Protein AF-A0A150T8G6-F1 (afdb_monomer)

Sequence (223 aa):
MRRTIAQLFVSAFTFAVPLLVVSSASAQPNPCGNLQAAAAGQCEIRTSGGCEGYCEPVQFTAECSGRCTGSAEASCTGSCQADCEGECNVDPGSLDCEGSCTASCKANCSANCSAHANGSGARAECESSCKASCDGECNVSCEGTPPSASCEAKCEASCEGECKVEANIDCNVDCTSELKGGCEVQCSTPDGALFCNGQYVDIAGTMEECKNWLLTQGIDVEF

Secondary structure (DSSP, 8-state):
-----------------------------BTTBT--TTT--SEEEE-TTTGGGG-SGGGTHHHHHHH--PPPPHHHHHHHHHHHHHHHHH-TTS--HHHHHHHHHHHHHHHHHHHH--SHHHHHHHHHHHHHHHHHHHHHHTTT--TTS-HHHHHHHHHHHHHHHHHHHHHHHHHHHHHHHHHHHHHTSTT-EEEETTEE---SS-HHHHHHHHHHTT--EE-

Organism: Sorangium cellulosum (NCBI:txid56)

Solvent-accessible surface area (backbone atoms only — not comparable to full-atom values): 12206 Å² total; per-residue (Å²): 132,92,85,90,82,86,81,83,80,83,78,83,78,79,78,80,75,80,81,77,77,74,78,72,82,67,80,69,90,44,34,35,36,85,69,48,73,94,66,49,54,60,27,36,37,34,41,73,92,59,31,60,80,58,49,44,67,83,17,35,48,67,52,28,58,69,70,36,75,44,62,47,46,72,68,51,31,52,53,44,31,57,54,42,44,56,52,27,74,75,45,62,88,74,64,43,35,45,62,51,16,32,53,52,31,42,52,47,28,50,56,51,24,61,77,71,36,77,55,76,65,50,24,52,51,44,30,52,54,42,45,55,44,23,58,53,38,11,47,58,42,27,61,90,62,55,90,84,51,54,58,65,61,35,27,52,25,16,24,44,14,29,25,21,43,52,41,28,49,55,42,37,55,53,40,40,54,51,50,32,54,52,38,45,54,30,19,73,37,94,80,19,31,46,25,31,68,71,25,52,51,64,58,67,52,49,74,66,54,24,51,53,52,37,46,76,74,74,30,66,74,47,115

Mean predicted aligned error: 11.36 Å

Foldseek 3Di:
DDDDDDDDDPDDDPPPDPPPPPPPPPPDQAQLGLDDLVQQAAKEFDAPDCQLVLLDLVQAVVVLVSVQQFFFDPVQLVVQLVVLLVVCVVPVLPQDLLVLLLVVLLVVQLVVLVVQPDDPVSSVVSSVVSSVQSNVLSCVLCPPVDSPHDSNSSSNSSSRSSSSSVSSSVSSSVSSVVSSVVQVVQNPDRRGFMGGPSHTGDGNHDPVSNQVVSVVSVHHYHD

Radius of gyration: 26.14 Å; Cα contacts (8 Å, |Δi|>4): 293; chains: 1; bounding box: 54×75×86 Å

Structure (mmCIF, N/CA/C/O backbone):
data_AF-A0A150T8G6-F1
#
_entry.id   AF-A0A150T8G6-F1
#
loop_
_atom_site.group_PDB
_atom_site.id
_atom_site.type_symbol
_atom_site.label_atom_id
_atom_site.label_alt_id
_atom_site.label_comp_id
_atom_site.label_asym_id
_at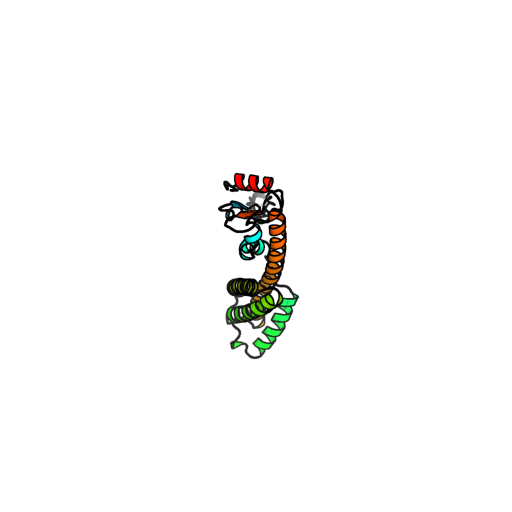om_site.label_entity_id
_atom_site.label_seq_id
_atom_site.pdbx_PDB_ins_code
_atom_site.Cartn_x
_atom_site.Cartn_y
_atom_site.Cartn_z
_atom_site.occupancy
_atom_site.B_iso_or_equiv
_atom_site.auth_seq_id
_atom_site.auth_comp_id
_atom_site.auth_asym_id
_atom_site.auth_atom_id
_atom_site.pdbx_PDB_model_num
ATOM 1 N N . MET A 1 1 ? -13.532 59.785 -60.004 1.00 38.88 1 MET A N 1
ATOM 2 C CA . MET A 1 1 ? -12.278 59.295 -59.384 1.00 38.88 1 MET A CA 1
ATOM 3 C C . MET A 1 1 ? -12.514 59.224 -57.880 1.00 38.88 1 MET A C 1
ATOM 5 O O . MET A 1 1 ? -12.725 60.255 -57.271 1.00 38.88 1 MET A O 1
ATOM 9 N N . ARG A 1 2 ? -12.875 58.044 -57.358 1.00 45.81 2 ARG A N 1
ATOM 10 C CA . ARG A 1 2 ? -12.050 57.240 -56.430 1.00 45.81 2 ARG A CA 1
ATOM 11 C C . ARG A 1 2 ? -11.417 58.054 -55.291 1.00 45.81 2 ARG A C 1
ATOM 13 O O . ARG A 1 2 ? -10.413 58.707 -55.552 1.00 45.81 2 ARG A O 1
ATOM 20 N N . ARG A 1 3 ? -11.934 57.881 -54.061 1.00 40.53 3 ARG A N 1
ATOM 21 C CA . ARG A 1 3 ? -11.191 57.522 -52.822 1.00 40.53 3 ARG A CA 1
ATOM 22 C C . ARG A 1 3 ? -12.085 57.695 -51.576 1.00 40.53 3 ARG A C 1
ATOM 24 O O . ARG A 1 3 ? -12.549 58.788 -51.305 1.00 40.53 3 ARG A O 1
ATOM 31 N N . THR A 1 4 ? -12.587 56.585 -51.023 1.00 52.75 4 THR A N 1
ATOM 32 C CA . THR A 1 4 ? -12.106 55.863 -49.813 1.00 52.75 4 THR A CA 1
ATOM 33 C C . THR A 1 4 ? -12.721 56.380 -48.513 1.00 52.75 4 THR A C 1
ATOM 35 O O . THR A 1 4 ? -12.251 57.372 -47.969 1.00 52.75 4 THR A O 1
ATOM 38 N N . ILE A 1 5 ? -13.698 55.642 -47.975 1.00 56.84 5 ILE A N 1
ATOM 39 C CA . ILE A 1 5 ? -14.004 55.626 -46.539 1.00 56.84 5 ILE A CA 1
ATOM 40 C C . ILE A 1 5 ? -14.075 54.155 -46.130 1.00 56.84 5 ILE A C 1
ATOM 42 O O . ILE A 1 5 ? -14.909 53.395 -46.619 1.00 56.84 5 ILE A O 1
ATOM 46 N N . ALA A 1 6 ? -13.106 53.759 -45.311 1.00 47.06 6 ALA A N 1
ATOM 47 C CA . ALA A 1 6 ? -12.949 52.428 -44.759 1.00 47.06 6 ALA A CA 1
ATOM 48 C C . ALA A 1 6 ? -14.056 52.161 -43.730 1.00 47.06 6 ALA A C 1
ATOM 50 O O . ALA A 1 6 ? -14.175 52.886 -42.744 1.00 47.06 6 ALA A O 1
ATOM 51 N N . GLN A 1 7 ? -14.857 51.123 -43.958 1.00 46.81 7 GLN A N 1
ATOM 52 C CA . GLN A 1 7 ? -15.780 50.597 -42.959 1.00 46.81 7 GLN A CA 1
ATOM 53 C C . GLN A 1 7 ? -15.032 49.553 -42.127 1.00 46.81 7 GLN A C 1
ATOM 55 O O . GLN A 1 7 ? -14.757 48.448 -42.589 1.00 46.81 7 GLN A O 1
ATOM 60 N N . LEU A 1 8 ? -14.659 49.943 -40.909 1.00 43.34 8 LEU A N 1
ATOM 61 C CA . LEU A 1 8 ? -14.185 49.043 -39.863 1.00 43.34 8 LEU A CA 1
ATOM 62 C C . LEU A 1 8 ? -15.375 48.213 -39.366 1.00 43.34 8 LEU A C 1
ATOM 64 O O . LEU A 1 8 ? -16.216 48.709 -38.620 1.00 43.34 8 LEU A O 1
ATOM 68 N N . PHE A 1 9 ? -15.452 46.952 -39.787 1.00 45.88 9 PHE A N 1
ATOM 69 C CA . PHE A 1 9 ? -16.329 45.964 -39.166 1.00 45.88 9 PHE A CA 1
ATOM 70 C C . PHE A 1 9 ? -15.660 45.462 -37.883 1.00 45.88 9 PHE A C 1
ATOM 72 O O . PHE A 1 9 ? -14.740 44.649 -37.926 1.00 45.88 9 PHE A O 1
ATOM 79 N N . VAL A 1 10 ? -16.109 45.969 -36.735 1.00 46.09 10 VAL A N 1
ATOM 80 C CA . VAL A 1 10 ? -15.781 45.409 -35.419 1.00 46.09 10 VAL A CA 1
ATOM 81 C C . VAL A 1 10 ? -16.674 44.186 -35.212 1.00 46.09 10 VAL A C 1
ATOM 83 O O . VAL A 1 10 ? -17.813 44.294 -34.765 1.00 46.09 10 VAL A O 1
ATOM 86 N N . SER A 1 11 ? -16.181 43.014 -35.600 1.00 47.47 11 SER A N 1
ATOM 87 C CA . SER A 1 11 ? -16.798 41.728 -35.280 1.00 47.47 11 SER A CA 1
ATOM 88 C C . SER A 1 11 ? -16.434 41.338 -33.846 1.00 47.47 11 SER A C 1
ATOM 90 O O . SER A 1 11 ? -15.328 40.863 -33.586 1.00 47.47 11 SER A O 1
ATOM 92 N N . ALA A 1 12 ? -17.358 41.556 -32.911 1.00 48.81 12 ALA A N 1
ATOM 93 C CA . ALA A 1 12 ? -17.265 41.052 -31.547 1.00 48.81 12 ALA A CA 1
ATOM 94 C C . ALA A 1 12 ? -17.506 39.531 -31.541 1.00 48.81 12 ALA A C 1
ATOM 96 O O . ALA A 1 12 ? -18.645 39.074 -31.529 1.00 48.81 12 ALA A O 1
ATOM 97 N N . PHE A 1 13 ? -16.431 38.741 -31.577 1.00 49.88 13 PHE A N 1
ATOM 98 C CA . PHE A 1 13 ? -16.483 37.315 -31.252 1.00 49.88 13 PHE A CA 1
ATOM 99 C C . PHE A 1 13 ? -16.444 37.167 -29.727 1.00 49.88 13 PHE A C 1
ATOM 101 O O . PHE A 1 13 ? -15.381 37.203 -29.111 1.00 49.88 13 PHE A O 1
ATOM 108 N N . THR A 1 14 ? -17.611 37.024 -29.102 1.00 50.91 14 THR A N 1
ATOM 109 C CA . THR A 1 14 ? -17.716 36.562 -27.715 1.00 50.91 14 THR A CA 1
ATOM 110 C C . THR A 1 14 ? -17.370 35.076 -27.675 1.00 50.91 14 THR A C 1
ATOM 112 O O . THR A 1 14 ? -18.222 34.226 -27.924 1.00 50.91 14 THR A O 1
ATOM 115 N N . PHE A 1 15 ? -16.105 34.761 -27.394 1.00 50.59 15 PHE A N 1
ATOM 116 C CA . PHE A 1 15 ? -15.692 33.414 -27.009 1.00 50.59 15 PHE A CA 1
ATOM 117 C C . PHE A 1 15 ? -16.326 33.086 -25.653 1.00 50.59 15 PHE A C 1
ATOM 119 O O . PHE A 1 15 ? -15.865 33.539 -24.607 1.00 50.59 15 PHE A O 1
ATOM 126 N N . ALA A 1 16 ? -17.412 32.316 -25.675 1.00 54.94 16 ALA A N 1
ATOM 127 C CA . ALA A 1 16 ? -17.893 31.610 -24.501 1.00 54.94 16 ALA A CA 1
ATOM 128 C C . ALA A 1 16 ? -16.861 30.522 -24.177 1.00 54.94 16 ALA A C 1
ATOM 130 O O . ALA A 1 16 ? -16.806 29.496 -24.850 1.00 54.94 16 ALA A O 1
ATOM 131 N N . VAL A 1 17 ? -15.994 30.786 -23.200 1.00 52.62 17 VAL A N 1
ATOM 132 C CA . VAL A 1 17 ? -15.097 29.779 -22.629 1.00 52.62 17 VAL A CA 1
ATOM 133 C C . VAL A 1 17 ? -15.965 28.858 -21.768 1.00 52.62 17 VAL A C 1
ATOM 135 O O . VAL A 1 17 ? -16.511 29.332 -20.768 1.00 52.62 17 VAL A O 1
ATOM 138 N N . PRO A 1 18 ? -16.150 27.574 -22.124 1.00 48.34 18 PRO A N 1
ATOM 139 C CA . PRO A 1 18 ? -16.764 26.633 -21.207 1.00 48.34 18 PRO A CA 1
ATOM 140 C C . PRO A 1 18 ? -15.797 26.455 -20.036 1.00 48.34 18 PRO A C 1
ATOM 142 O O . PRO A 1 18 ? -14.703 25.914 -20.191 1.00 48.34 18 PRO A O 1
ATOM 145 N N . LEU A 1 19 ? -16.188 26.961 -18.867 1.00 44.47 19 LEU A N 1
ATOM 146 C CA . LEU A 1 19 ? -15.577 26.605 -17.594 1.00 44.47 19 LEU A CA 1
ATOM 147 C C . LEU A 1 19 ? -15.810 25.104 -17.394 1.00 44.47 19 LEU A C 1
ATOM 149 O O . LEU A 1 19 ? -16.852 24.687 -16.893 1.00 44.47 19 LEU A O 1
ATOM 153 N N . LEU A 1 20 ? -14.856 24.291 -17.846 1.00 45.16 20 LEU A N 1
ATOM 154 C CA . LEU A 1 20 ? -14.729 22.913 -17.406 1.00 45.16 20 LEU A CA 1
ATOM 155 C C . LEU A 1 20 ? -14.405 22.981 -15.917 1.00 45.16 20 LEU A C 1
ATOM 157 O O . LEU A 1 20 ? -13.277 23.274 -15.524 1.00 45.16 20 LEU A O 1
ATOM 161 N N . VAL A 1 21 ? -15.430 22.782 -15.092 1.00 48.72 21 VAL A N 1
ATOM 162 C CA . VAL A 1 21 ? -15.261 22.511 -13.671 1.00 48.72 21 VAL A CA 1
ATOM 163 C C . VAL A 1 21 ? -14.518 21.183 -13.611 1.00 48.72 21 VAL A C 1
ATOM 165 O O . VAL A 1 21 ? -15.116 20.120 -13.749 1.00 48.72 21 VAL A O 1
ATOM 168 N N . VAL A 1 22 ? -13.192 21.244 -13.500 1.00 44.94 22 VAL A N 1
ATOM 169 C CA . VAL A 1 22 ? -12.405 20.106 -13.042 1.00 44.94 22 VAL A CA 1
ATOM 170 C C . VAL A 1 22 ? -12.937 19.829 -11.646 1.00 44.94 22 VAL A C 1
ATOM 172 O O . VAL A 1 22 ? -12.682 20.592 -10.717 1.00 44.94 22 VAL A O 1
ATOM 175 N N . SER A 1 23 ? -13.757 18.787 -11.519 1.00 43.03 23 SER A N 1
ATOM 176 C CA . SER A 1 23 ? -14.043 18.168 -10.236 1.00 43.03 23 SER A CA 1
ATOM 177 C C . SER A 1 23 ? -12.717 17.622 -9.729 1.00 43.03 23 SER A C 1
ATOM 179 O O . SER A 1 23 ? -12.385 16.461 -9.937 1.00 43.03 23 SER A O 1
ATOM 181 N N . SER A 1 24 ? -11.913 18.481 -9.108 1.00 44.94 24 SER A N 1
ATOM 182 C CA . SER A 1 24 ? -10.909 18.023 -8.172 1.00 44.94 24 SER A CA 1
ATOM 183 C C . SER A 1 24 ? -11.696 17.264 -7.116 1.00 44.94 24 SER A C 1
ATOM 185 O O . SER A 1 24 ? -12.424 17.873 -6.330 1.00 44.94 24 SER A O 1
ATOM 187 N N . ALA A 1 25 ? -11.617 15.937 -7.153 1.00 40.78 25 ALA A N 1
ATOM 188 C CA . ALA A 1 25 ? -12.025 15.074 -6.062 1.00 40.78 25 ALA A CA 1
ATOM 189 C C . ALA A 1 25 ? -11.072 15.341 -4.887 1.00 40.78 25 ALA A C 1
ATOM 191 O O . ALA A 1 25 ? -10.221 14.531 -4.549 1.00 40.78 25 ALA A O 1
ATOM 192 N N . SER A 1 26 ? -11.149 16.538 -4.307 1.00 43.56 26 SER A N 1
ATOM 193 C CA . SER A 1 26 ? -10.598 16.792 -2.993 1.00 43.56 26 SER A CA 1
ATOM 194 C C . SER A 1 26 ? -11.492 16.020 -2.039 1.00 43.56 26 SER A C 1
ATOM 196 O O . SER A 1 26 ? -12.666 16.370 -1.890 1.00 43.56 26 SER A O 1
ATOM 198 N N . ALA A 1 27 ? -10.959 14.946 -1.458 1.00 49.62 27 ALA A N 1
ATOM 199 C CA . ALA A 1 27 ? -11.584 14.256 -0.346 1.00 49.62 27 ALA A CA 1
ATOM 200 C C . ALA A 1 27 ? -11.909 15.307 0.721 1.00 49.62 27 ALA A C 1
ATOM 202 O O . ALA A 1 27 ? -11.023 15.871 1.362 1.00 49.62 27 ALA A O 1
ATOM 203 N N . GLN A 1 28 ? -13.186 15.663 0.830 1.00 54.78 28 GLN A N 1
ATOM 204 C CA . GLN A 1 28 ? -13.650 16.526 1.898 1.00 54.78 28 GLN A CA 1
ATOM 205 C C . GLN A 1 28 ? -13.386 15.748 3.192 1.00 54.78 28 GLN A C 1
ATOM 207 O O . GLN A 1 28 ? -13.801 14.586 3.251 1.00 54.78 28 GLN A O 1
ATOM 212 N N . PRO A 1 29 ? -12.664 16.314 4.177 1.00 69.19 29 PRO A N 1
ATOM 213 C CA . PRO A 1 29 ? -12.316 15.581 5.386 1.00 69.19 29 PRO A CA 1
ATOM 214 C C . PRO A 1 29 ? -13.608 15.081 6.027 1.00 69.19 29 PRO A C 1
ATOM 216 O O . PRO A 1 29 ? -14.482 15.877 6.379 1.00 69.19 29 PRO A O 1
ATOM 219 N N . ASN A 1 30 ? -13.763 13.760 6.081 1.00 85.12 30 ASN A N 1
ATOM 220 C CA . ASN A 1 30 ? -14.912 13.123 6.696 1.00 85.12 30 ASN A CA 1
ATOM 221 C C . ASN A 1 30 ? -14.512 12.652 8.105 1.00 85.12 30 ASN A C 1
ATOM 223 O O . ASN A 1 30 ? -13.341 12.350 8.350 1.00 85.12 30 ASN A O 1
ATOM 227 N N . PRO A 1 31 ? -15.456 12.614 9.056 1.00 89.12 31 PRO A N 1
ATOM 228 C CA . PRO A 1 31 ? -15.149 12.263 10.441 1.00 89.12 31 PRO A CA 1
ATOM 229 C C . PRO A 1 31 ? -14.697 10.804 10.625 1.00 89.12 31 PRO A C 1
ATOM 231 O O . PRO A 1 31 ? -14.152 10.481 11.675 1.00 89.12 31 PRO A O 1
ATOM 234 N N . CYS A 1 32 ? -14.869 9.943 9.618 1.00 89.50 32 CYS A N 1
ATOM 235 C CA . CYS A 1 32 ? -14.407 8.554 9.587 1.00 89.50 32 CYS A CA 1
ATOM 236 C C . CYS A 1 32 ? -13.029 8.384 8.909 1.00 89.50 32 CYS A C 1
ATOM 238 O O . CYS A 1 32 ? -12.709 7.295 8.435 1.00 89.50 32 CYS A O 1
ATOM 240 N N . GLY A 1 33 ? -12.228 9.451 8.808 1.00 86.12 33 GLY A N 1
ATOM 241 C CA . GLY A 1 33 ? -10.868 9.374 8.271 1.00 86.12 33 GLY A CA 1
ATOM 242 C C . GLY A 1 33 ? -10.838 9.101 6.769 1.00 86.12 33 GLY A C 1
ATOM 243 O O . GLY A 1 33 ? -11.416 9.862 5.990 1.00 86.12 33 GLY A O 1
ATOM 244 N N . ASN A 1 34 ? -10.150 8.036 6.345 1.00 83.19 34 ASN A N 1
ATOM 245 C CA . ASN A 1 34 ? -10.014 7.690 4.923 1.00 83.19 34 ASN A CA 1
ATOM 246 C C . ASN A 1 34 ? -11.156 6.811 4.393 1.00 83.19 34 ASN A C 1
ATOM 248 O O . ASN A 1 34 ? -11.161 6.451 3.212 1.00 83.19 34 ASN A O 1
ATOM 252 N N . LEU A 1 35 ? -12.153 6.498 5.226 1.00 85.50 35 LEU A N 1
ATOM 253 C CA . LEU A 1 35 ? -13.299 5.701 4.814 1.00 85.50 35 LEU A CA 1
ATOM 254 C C . LEU A 1 35 ? -14.069 6.386 3.679 1.00 85.50 35 LEU A C 1
ATOM 256 O O . LEU A 1 35 ? -14.643 7.466 3.828 1.00 85.50 35 LEU A O 1
ATOM 260 N N . GLN A 1 36 ? -14.139 5.715 2.534 1.00 81.44 36 GLN A N 1
ATOM 261 C CA . GLN A 1 36 ? -14.993 6.141 1.433 1.00 81.44 36 GLN A CA 1
ATOM 262 C C . GLN A 1 36 ? -16.405 5.599 1.653 1.00 81.44 36 GLN A C 1
ATOM 264 O O . GLN A 1 36 ? -16.582 4.401 1.855 1.00 81.44 36 GLN A O 1
ATOM 269 N N . ALA A 1 37 ? -17.426 6.453 1.543 1.00 77.06 37 ALA A N 1
ATOM 270 C CA . ALA A 1 37 ? -18.823 6.051 1.745 1.00 77.06 37 ALA A CA 1
ATOM 271 C C . ALA A 1 37 ? -19.239 4.875 0.841 1.00 77.06 37 ALA A C 1
ATOM 273 O O . ALA A 1 37 ? -19.954 3.983 1.273 1.00 77.06 37 ALA A O 1
ATOM 274 N N . ALA A 1 38 ? -18.736 4.830 -0.397 1.00 74.38 38 ALA A N 1
ATOM 275 C CA . ALA A 1 38 ? -18.994 3.726 -1.324 1.00 74.38 38 ALA A CA 1
ATOM 276 C C . ALA A 1 38 ? -18.363 2.387 -0.888 1.00 74.38 38 ALA A C 1
ATOM 278 O O . ALA A 1 38 ? -18.797 1.332 -1.344 1.00 74.38 38 ALA A O 1
ATOM 279 N N . ALA A 1 39 ? -17.344 2.427 -0.027 1.00 74.75 39 ALA A N 1
ATOM 280 C CA . ALA A 1 39 ? -16.677 1.257 0.540 1.00 74.75 39 ALA A CA 1
ATOM 281 C C . ALA A 1 39 ? -17.241 0.865 1.918 1.00 74.75 39 ALA A C 1
ATOM 283 O O . ALA A 1 39 ? -17.040 -0.264 2.370 1.00 74.75 39 ALA A O 1
ATOM 284 N N . ALA A 1 40 ? -17.966 1.776 2.570 1.00 75.25 40 ALA A N 1
ATOM 285 C CA . ALA A 1 40 ? -18.634 1.553 3.839 1.00 75.25 40 ALA A CA 1
ATOM 286 C C . ALA A 1 40 ? -19.927 0.750 3.597 1.00 75.25 40 ALA A C 1
ATOM 288 O O . ALA A 1 40 ? -20.981 1.291 3.287 1.00 75.25 40 ALA A O 1
ATOM 289 N N . GLY A 1 41 ? -19.811 -0.578 3.625 1.00 83.50 41 GLY A N 1
ATOM 290 C CA . GLY A 1 41 ? -20.952 -1.489 3.537 1.00 83.50 41 GLY A CA 1
ATOM 291 C C . GLY A 1 41 ? -21.592 -1.695 4.906 1.00 83.50 41 GLY A C 1
ATOM 292 O O . GLY A 1 41 ? -22.259 -0.809 5.421 1.00 83.50 41 GLY A O 1
ATOM 293 N N . GLN A 1 42 ? -21.410 -2.876 5.492 1.00 91.12 42 GLN A N 1
ATOM 294 C CA . GLN A 1 42 ? -21.945 -3.198 6.820 1.00 91.12 42 GLN A CA 1
ATOM 295 C C . GLN A 1 42 ? -21.003 -2.668 7.897 1.00 91.12 42 GLN A C 1
ATOM 297 O O . GLN A 1 42 ? -19.859 -3.114 7.944 1.00 91.12 42 GLN A O 1
ATOM 302 N N . CYS A 1 43 ? -21.460 -1.734 8.730 1.00 94.19 43 CYS A N 1
ATOM 303 C CA . CYS A 1 43 ? -20.652 -1.149 9.794 1.00 94.19 43 CYS A CA 1
ATOM 304 C C . CYS A 1 43 ? -21.122 -1.620 11.173 1.00 94.19 43 CYS A C 1
ATOM 306 O O . CYS A 1 43 ? -22.315 -1.626 11.459 1.00 94.19 43 CYS A O 1
ATOM 308 N N . GLU A 1 44 ? -20.181 -1.974 12.039 1.00 93.31 44 GLU A N 1
ATOM 309 C CA . GLU A 1 44 ? -20.435 -2.459 13.391 1.00 93.31 44 GLU A CA 1
ATOM 310 C C . GLU A 1 44 ? -19.411 -1.901 14.380 1.00 93.31 44 GLU A C 1
ATOM 312 O O . GLU A 1 44 ? -18.223 -1.769 14.078 1.00 93.31 44 GLU A O 1
ATOM 317 N N . ILE A 1 45 ? -19.873 -1.585 15.585 1.00 93.25 45 ILE A N 1
ATOM 318 C CA . ILE A 1 45 ? -19.022 -1.206 16.706 1.00 93.25 45 ILE A CA 1
ATOM 319 C C . ILE A 1 45 ? -18.757 -2.454 17.530 1.00 93.25 45 ILE A C 1
ATOM 321 O O . ILE A 1 45 ? -19.671 -3.067 18.070 1.00 93.25 45 ILE A O 1
ATOM 325 N N . ARG A 1 46 ? -17.489 -2.822 17.673 1.00 92.75 46 ARG A N 1
ATOM 326 C CA . ARG A 1 46 ? -17.079 -3.915 18.550 1.00 92.75 46 ARG A CA 1
ATOM 327 C C . ARG A 1 46 ? -16.611 -3.334 19.873 1.00 92.75 46 ARG A C 1
ATOM 329 O O . ARG A 1 46 ? -15.692 -2.525 19.915 1.00 92.75 46 ARG A O 1
ATOM 336 N N . THR A 1 47 ? -17.226 -3.777 20.963 1.00 87.31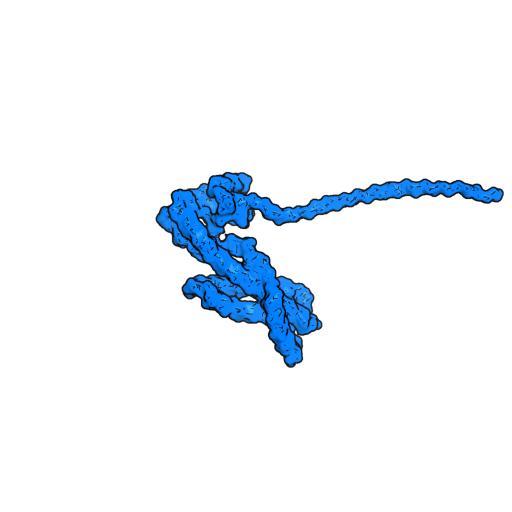 47 THR A N 1
ATOM 337 C CA . THR A 1 47 ? -16.817 -3.418 22.327 1.00 87.31 47 THR A CA 1
ATOM 338 C C . THR A 1 47 ? -16.142 -4.606 23.021 1.00 87.31 47 THR A C 1
ATOM 340 O O . THR A 1 47 ? -16.051 -5.707 22.473 1.00 87.31 47 THR A O 1
ATOM 343 N N . SER A 1 48 ? -15.596 -4.365 24.214 1.00 70.88 48 SER A N 1
ATOM 344 C CA . SER A 1 48 ? -14.864 -5.317 25.064 1.00 70.88 48 SER A CA 1
ATOM 345 C C . SER A 1 48 ? -15.382 -6.771 25.038 1.00 70.88 48 SER A C 1
ATOM 347 O O . SER A 1 48 ? -16.586 -7.009 25.039 1.00 70.88 48 SER A O 1
ATOM 349 N N . GLY A 1 49 ? -14.466 -7.749 25.105 1.00 66.00 49 GLY A N 1
ATOM 350 C CA . GLY A 1 49 ? -14.795 -9.187 25.085 1.0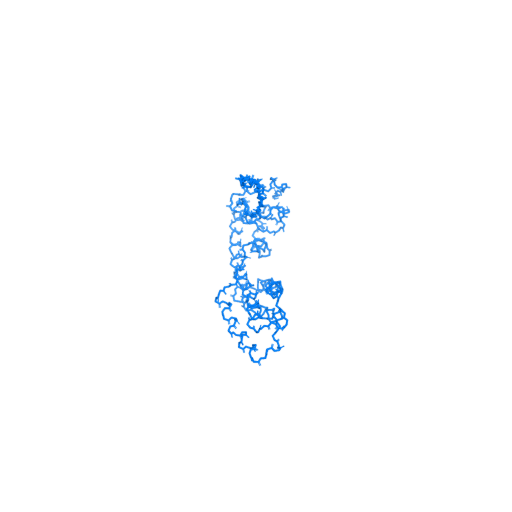0 66.00 49 GLY A CA 1
ATOM 351 C C . GLY A 1 49 ? -14.657 -9.859 23.713 1.00 66.00 49 GLY A C 1
ATOM 352 O O . GLY A 1 49 ? -15.366 -10.818 23.424 1.00 66.00 49 GLY A O 1
ATOM 353 N N . GLY A 1 50 ? -13.755 -9.356 22.866 1.00 78.12 50 GLY A N 1
ATOM 354 C CA . GLY A 1 50 ? -13.485 -9.903 21.533 1.00 78.12 50 GLY A CA 1
ATOM 355 C C . GLY A 1 50 ? -12.964 -8.870 20.533 1.00 78.12 50 GLY A C 1
ATOM 356 O O . GLY A 1 50 ? -12.343 -9.269 19.559 1.00 78.12 50 GLY A O 1
ATOM 357 N N . CYS A 1 51 ? -13.159 -7.571 20.803 1.00 91.12 51 CYS A N 1
ATOM 358 C CA . CYS A 1 51 ? -12.724 -6.458 19.946 1.00 91.12 51 CYS A CA 1
ATOM 359 C C . CYS A 1 51 ? -11.238 -6.524 19.556 1.00 91.12 51 CYS A C 1
ATOM 361 O O . CYS A 1 51 ? -10.925 -6.478 18.374 1.00 91.12 51 CYS A O 1
ATOM 363 N N . GLU A 1 52 ? -10.332 -6.737 20.519 1.00 90.88 52 GLU A N 1
ATOM 364 C CA . GLU A 1 52 ? -8.887 -6.848 20.243 1.00 90.88 52 GLU A CA 1
ATOM 365 C C . GLU A 1 52 ? -8.551 -7.997 19.279 1.00 90.88 52 GLU A C 1
ATOM 367 O O . GLU A 1 52 ? -7.598 -7.902 18.515 1.00 90.88 52 GLU A O 1
ATOM 372 N N . GLY A 1 53 ? -9.366 -9.059 19.246 1.00 89.12 53 GLY A N 1
ATOM 373 C CA . GLY A 1 53 ? -9.204 -10.163 18.295 1.00 89.12 53 GLY A CA 1
ATOM 374 C C . GLY A 1 53 ? -9.520 -9.791 16.841 1.00 89.12 53 GLY A C 1
ATOM 375 O O . GLY A 1 53 ? -9.269 -10.594 15.947 1.00 89.12 53 GLY A O 1
ATOM 376 N N . TYR A 1 54 ? -10.075 -8.600 16.605 1.00 90.31 54 TYR A N 1
ATOM 377 C CA . TYR A 1 54 ? -10.286 -8.021 15.277 1.00 90.31 54 TYR A CA 1
ATOM 378 C C . TYR A 1 54 ? -9.217 -6.985 14.910 1.00 90.31 54 TYR A C 1
ATOM 380 O O . TYR A 1 54 ? -9.204 -6.526 13.771 1.00 90.31 54 TYR A O 1
ATOM 388 N N . CYS A 1 55 ? -8.298 -6.646 15.822 1.00 91.88 55 CYS A N 1
ATOM 389 C CA . CYS A 1 55 ? -7.158 -5.770 15.546 1.00 91.88 55 CYS A CA 1
ATOM 390 C C . CYS A 1 55 ? -6.013 -6.540 14.859 1.00 91.88 55 CYS A C 1
ATOM 392 O O . CYS A 1 55 ? -4.855 -6.509 15.289 1.00 91.88 55 CYS A O 1
ATOM 394 N N . GLU A 1 56 ? -6.355 -7.273 13.801 1.00 88.56 56 GLU A N 1
ATOM 395 C CA . GLU A 1 56 ? -5.424 -8.066 13.006 1.00 88.56 56 GLU A CA 1
ATOM 396 C C . GLU A 1 56 ? -5.077 -7.334 11.688 1.00 88.56 56 GLU A C 1
ATOM 398 O O . GLU A 1 56 ? -5.833 -6.475 11.223 1.00 88.56 56 GLU A O 1
ATOM 403 N N . PRO A 1 57 ? -3.918 -7.626 11.067 1.00 83.12 57 PRO A N 1
ATOM 404 C CA . PRO A 1 57 ? -3.458 -6.902 9.877 1.00 83.12 57 PRO A CA 1
ATOM 405 C C . PRO A 1 57 ? -4.452 -6.896 8.706 1.00 83.12 57 PRO A C 1
ATOM 407 O O . PRO A 1 57 ? -4.581 -5.899 7.991 1.00 83.12 57 PRO A O 1
ATOM 410 N N . VAL A 1 58 ? -5.207 -7.983 8.525 1.00 84.62 58 VAL A N 1
ATOM 411 C CA . VAL A 1 58 ? -6.181 -8.107 7.430 1.00 84.62 58 VAL A CA 1
ATOM 412 C C . VAL A 1 58 ? -7.343 -7.110 7.545 1.00 84.62 58 VAL A C 1
ATOM 414 O O . VAL A 1 58 ? -7.950 -6.756 6.536 1.00 84.62 58 VAL A O 1
ATOM 417 N N . GLN A 1 59 ? -7.635 -6.598 8.741 1.00 90.62 59 GLN A N 1
ATOM 418 C CA . GLN A 1 59 ? -8.666 -5.589 8.988 1.00 90.62 59 GLN A CA 1
ATOM 419 C C . GLN A 1 59 ? -8.161 -4.167 8.713 1.00 90.62 59 GLN A C 1
ATOM 421 O O . GLN A 1 59 ? -8.967 -3.248 8.627 1.00 90.62 59 GLN A O 1
ATOM 426 N N . PHE A 1 60 ? -6.855 -3.967 8.539 1.00 89.56 60 PHE A N 1
ATOM 427 C CA . PHE A 1 60 ? -6.251 -2.656 8.270 1.00 89.56 60 PHE A CA 1
ATOM 428 C C . PHE A 1 60 ? -5.966 -2.418 6.784 1.00 89.56 60 PHE A C 1
ATOM 430 O O . PHE A 1 60 ? -5.616 -1.308 6.388 1.00 89.56 60 PHE A O 1
ATOM 437 N N . THR A 1 61 ? -6.137 -3.446 5.948 1.00 83.94 61 THR A N 1
ATOM 438 C CA . THR A 1 61 ? -5.712 -3.438 4.542 1.00 83.94 61 THR A CA 1
ATOM 439 C C . THR A 1 61 ? -6.342 -2.296 3.747 1.00 83.94 61 THR A C 1
ATOM 441 O O . THR A 1 61 ? -5.638 -1.619 3.000 1.00 83.94 61 THR A O 1
ATOM 444 N N . ALA A 1 62 ? -7.645 -2.047 3.901 1.00 83.00 62 ALA A N 1
ATOM 445 C CA . ALA A 1 62 ? -8.328 -0.983 3.165 1.00 83.00 62 ALA A CA 1
ATOM 446 C C . ALA A 1 62 ? -7.843 0.416 3.573 1.00 83.00 62 ALA A C 1
ATOM 448 O O . ALA A 1 62 ? -7.600 1.261 2.711 1.00 83.00 62 ALA A O 1
ATOM 449 N N . GLU A 1 63 ? -7.663 0.642 4.873 1.00 86.00 63 GLU A N 1
ATOM 450 C CA . GLU A 1 63 ? -7.198 1.920 5.411 1.00 86.00 63 GLU A CA 1
ATOM 451 C C . GLU A 1 63 ? -5.749 2.190 4.976 1.00 86.00 63 GLU A C 1
ATOM 453 O O . GLU A 1 63 ? -5.448 3.264 4.452 1.00 86.00 63 GLU A O 1
ATOM 458 N N . CYS A 1 64 ? -4.866 1.192 5.082 1.00 85.75 64 CYS A N 1
ATOM 459 C CA . CYS A 1 64 ? -3.478 1.334 4.652 1.00 85.75 64 CYS A CA 1
ATOM 460 C C . CYS A 1 64 ? -3.325 1.460 3.139 1.00 85.75 64 CYS A C 1
ATOM 462 O O . CYS A 1 64 ? -2.534 2.281 2.692 1.00 85.75 64 CYS A O 1
ATOM 464 N N . SER A 1 65 ? -4.134 0.760 2.340 1.00 81.44 65 SER A N 1
ATOM 465 C CA . SER A 1 65 ? -4.142 0.952 0.881 1.00 81.44 65 SER A CA 1
ATOM 466 C C . SER A 1 65 ? -4.577 2.368 0.485 1.00 81.44 65 SER A C 1
ATOM 468 O O . SER A 1 65 ? -4.143 2.884 -0.539 1.00 81.44 65 SER A O 1
ATOM 470 N N . GLY A 1 66 ? -5.437 3.011 1.283 1.00 78.06 66 GLY A N 1
ATOM 471 C CA . GLY A 1 66 ? -5.838 4.402 1.065 1.00 78.06 66 GLY A CA 1
ATOM 472 C C . GLY A 1 66 ? -4.769 5.421 1.473 1.00 78.06 66 GLY A C 1
ATOM 473 O O . GLY A 1 66 ? -4.627 6.453 0.820 1.00 78.06 66 GLY A O 1
ATOM 474 N N . ARG A 1 67 ? -4.012 5.139 2.541 1.00 83.12 67 ARG A N 1
ATOM 475 C CA . ARG A 1 67 ? -2.938 6.014 3.053 1.00 83.12 67 ARG A CA 1
ATOM 476 C C . ARG A 1 67 ? -1.659 5.906 2.237 1.00 83.12 67 ARG A C 1
ATOM 478 O O . ARG A 1 67 ? -0.991 6.908 1.983 1.00 83.12 67 ARG A O 1
ATOM 485 N N . CYS A 1 68 ? -1.327 4.690 1.833 1.00 83.56 68 CYS A N 1
ATOM 486 C CA . CYS A 1 68 ? -0.117 4.375 1.107 1.00 83.56 68 CYS A CA 1
ATOM 487 C C . CYS A 1 68 ? -0.369 4.561 -0.383 1.00 83.56 68 CYS A C 1
ATOM 489 O O . CYS A 1 68 ? -0.815 3.667 -1.093 1.00 83.56 68 CYS A O 1
ATOM 491 N N . THR A 1 69 ? -0.109 5.785 -0.835 1.00 74.44 69 THR A N 1
ATOM 492 C CA . THR A 1 69 ? -0.007 6.149 -2.252 1.00 74.44 69 THR A CA 1
ATOM 493 C C . THR A 1 69 ? 1.424 6.589 -2.534 1.00 74.44 69 THR A C 1
ATOM 495 O O . THR A 1 69 ? 1.684 7.682 -3.033 1.00 74.44 69 THR A O 1
ATOM 498 N N . GLY A 1 70 ? 2.369 5.745 -2.111 1.00 69.00 70 GLY A N 1
ATOM 499 C CA . GLY A 1 70 ? 3.796 5.998 -2.220 1.00 69.00 70 GLY A CA 1
ATOM 500 C C . GLY A 1 70 ? 4.192 6.275 -3.664 1.00 69.00 70 GLY A C 1
ATOM 501 O O . GLY A 1 70 ? 3.693 5.636 -4.593 1.00 69.00 70 GLY A O 1
ATOM 502 N N . SER A 1 71 ? 5.090 7.238 -3.829 1.00 74.94 71 SER A N 1
ATOM 503 C CA . SER A 1 71 ? 5.820 7.467 -5.071 1.00 74.94 71 SER A CA 1
ATOM 504 C C . SER A 1 71 ? 7.200 6.844 -4.934 1.00 74.94 71 SER A C 1
ATOM 506 O O . SER A 1 71 ? 7.751 6.808 -3.834 1.00 74.94 71 SER A O 1
ATOM 508 N N . ALA A 1 72 ? 7.773 6.398 -6.047 1.00 80.12 72 ALA A N 1
ATOM 509 C CA . ALA A 1 72 ? 9.136 5.895 -6.063 1.00 80.12 72 ALA A CA 1
ATOM 510 C C . ALA A 1 72 ? 10.122 6.956 -5.535 1.00 80.12 72 ALA A C 1
ATOM 512 O O . ALA A 1 72 ? 10.120 8.106 -5.986 1.00 80.12 72 ALA A O 1
ATOM 513 N N . GLU A 1 73 ? 10.973 6.580 -4.578 1.00 84.25 73 GLU A N 1
ATOM 514 C CA . GLU A 1 73 ? 12.008 7.482 -4.076 1.00 84.25 73 GLU A CA 1
ATOM 515 C C . GLU A 1 73 ? 13.144 7.651 -5.098 1.00 84.25 73 GLU A C 1
ATOM 517 O O . GLU A 1 73 ? 13.555 6.708 -5.781 1.00 84.25 73 GLU A O 1
ATOM 522 N N . ALA A 1 74 ? 13.708 8.862 -5.171 1.00 82.44 74 ALA A N 1
ATOM 523 C CA . ALA A 1 74 ? 14.829 9.171 -6.066 1.00 82.44 74 ALA A CA 1
ATOM 524 C C . ALA A 1 74 ? 16.091 8.346 -5.744 1.00 82.44 74 ALA A C 1
ATOM 526 O O . ALA A 1 74 ? 16.887 8.036 -6.627 1.00 82.44 74 ALA A O 1
ATOM 527 N N . SER A 1 75 ? 16.283 7.997 -4.470 1.00 86.88 75 SER A N 1
ATOM 528 C CA . SER A 1 75 ? 17.355 7.110 -4.010 1.00 86.88 75 SER A CA 1
ATOM 529 C C . SER A 1 75 ? 17.193 5.703 -4.579 1.00 86.88 75 SER A C 1
ATOM 531 O O . SER A 1 75 ? 18.142 5.195 -5.168 1.00 86.88 75 SER A O 1
ATOM 533 N N . CYS A 1 76 ? 15.999 5.116 -4.443 1.00 89.25 76 CYS A N 1
ATOM 534 C CA . CYS A 1 76 ? 15.693 3.774 -4.937 1.00 89.25 76 CYS A CA 1
ATOM 535 C C . CYS A 1 76 ? 15.841 3.693 -6.458 1.00 89.25 76 CYS A C 1
ATOM 537 O O . CYS A 1 76 ? 16.581 2.854 -6.976 1.00 89.25 76 CYS A O 1
ATOM 539 N N . THR A 1 77 ? 15.201 4.623 -7.173 1.00 90.56 77 THR A N 1
ATOM 540 C CA . THR A 1 77 ? 15.251 4.675 -8.642 1.00 90.56 77 THR A CA 1
ATOM 541 C C . THR A 1 77 ? 16.675 4.886 -9.140 1.00 90.56 77 THR A C 1
ATOM 543 O O . THR A 1 77 ? 17.109 4.184 -10.046 1.00 90.56 77 THR A O 1
ATOM 546 N N . GLY A 1 78 ? 17.450 5.763 -8.495 1.00 88.75 78 GLY A N 1
ATOM 547 C CA . GLY A 1 78 ? 18.851 5.991 -8.839 1.00 88.75 78 GLY A CA 1
ATOM 548 C C . GLY A 1 78 ? 19.742 4.756 -8.667 1.00 88.75 78 GLY A C 1
ATOM 549 O O . GLY A 1 78 ? 20.570 4.485 -9.538 1.00 88.75 78 GLY A O 1
ATOM 550 N N . SER A 1 79 ? 19.585 3.994 -7.577 1.00 90.44 79 SER A N 1
ATOM 551 C CA . SER A 1 79 ? 20.333 2.741 -7.390 1.00 90.44 79 SER A CA 1
ATOM 552 C C . SER A 1 79 ? 19.900 1.660 -8.376 1.00 90.44 79 SER A C 1
ATOM 554 O O . SER A 1 79 ? 20.751 1.087 -9.052 1.00 90.44 79 SER A O 1
ATOM 556 N N . CYS A 1 80 ? 18.590 1.444 -8.522 1.00 92.00 80 CYS A N 1
ATOM 557 C CA . CYS A 1 80 ? 18.045 0.443 -9.434 1.00 92.00 80 CYS A CA 1
ATOM 558 C C . CYS A 1 80 ? 18.465 0.720 -10.883 1.00 92.00 80 CYS A C 1
ATOM 560 O O . CYS A 1 80 ? 18.847 -0.193 -11.612 1.00 92.00 80 CYS A O 1
ATOM 562 N N . GLN A 1 81 ? 18.468 1.990 -11.292 1.00 92.50 81 GLN A N 1
ATOM 563 C CA . GLN A 1 81 ? 18.848 2.372 -12.644 1.00 92.50 81 GLN A CA 1
ATOM 564 C C . GLN A 1 81 ? 20.325 2.095 -12.930 1.00 92.50 81 GLN A C 1
ATOM 566 O O . GLN A 1 81 ? 20.648 1.571 -13.994 1.00 92.50 81 GLN A O 1
ATOM 571 N N . ALA A 1 82 ? 21.218 2.380 -11.979 1.00 90.06 82 ALA A N 1
ATOM 572 C CA . ALA A 1 82 ? 22.637 2.081 -12.139 1.00 90.06 82 ALA A CA 1
ATOM 573 C C . ALA A 1 82 ? 22.894 0.573 -12.319 1.00 90.06 82 ALA A C 1
ATOM 575 O O . ALA A 1 82 ? 23.686 0.183 -13.182 1.00 90.06 82 ALA A O 1
ATOM 576 N N . ASP A 1 83 ? 22.204 -0.265 -11.540 1.00 89.62 83 ASP A N 1
ATOM 577 C CA . ASP A 1 83 ? 22.315 -1.722 -11.632 1.00 89.62 83 ASP A CA 1
ATOM 578 C C . ASP A 1 83 ? 21.709 -2.246 -12.947 1.00 89.62 83 ASP A C 1
ATOM 580 O O . ASP A 1 83 ? 22.381 -2.949 -13.709 1.00 89.62 83 ASP A O 1
ATOM 584 N N . CYS A 1 84 ? 20.490 -1.812 -13.282 1.00 90.38 84 CYS A N 1
ATOM 585 C CA . CYS A 1 84 ? 19.786 -2.220 -14.496 1.00 90.38 84 CYS A CA 1
ATOM 586 C C . CYS A 1 84 ? 20.534 -1.818 -15.775 1.00 90.38 84 CYS A C 1
ATOM 588 O O . CYS A 1 84 ? 20.650 -2.614 -16.709 1.00 90.38 84 CYS A O 1
ATOM 590 N N . GLU A 1 85 ? 21.091 -0.606 -15.840 1.00 89.81 85 GLU A N 1
ATOM 591 C CA . GLU A 1 85 ? 21.886 -0.173 -16.993 1.00 89.81 85 GLU A CA 1
ATOM 592 C C . GLU A 1 85 ? 23.193 -0.960 -17.108 1.00 89.81 85 GLU A C 1
ATOM 594 O O . GLU A 1 85 ? 23.637 -1.262 -18.220 1.00 89.81 85 GLU A O 1
ATOM 599 N N . GLY A 1 86 ? 23.802 -1.325 -15.977 1.00 85.62 86 GLY A N 1
ATOM 600 C CA . GLY A 1 86 ? 24.958 -2.213 -15.944 1.00 85.62 86 GLY A CA 1
ATOM 601 C C . GLY A 1 86 ? 24.655 -3.560 -16.602 1.00 85.62 86 GLY A C 1
ATOM 602 O O . GLY A 1 86 ? 25.405 -3.999 -17.476 1.00 85.62 86 GLY A O 1
ATOM 603 N N . GLU A 1 87 ? 23.533 -4.181 -16.240 1.00 82.44 87 GLU A N 1
ATOM 604 C CA . GLU A 1 87 ? 23.098 -5.465 -16.799 1.00 82.44 87 GLU A CA 1
ATOM 605 C C . GLU A 1 87 ? 22.645 -5.347 -18.262 1.00 82.44 87 GLU A C 1
ATOM 607 O O . GLU A 1 87 ? 23.049 -6.146 -19.112 1.00 82.44 87 GLU A O 1
ATOM 612 N N . CYS A 1 88 ? 21.881 -4.307 -18.597 1.00 83.94 88 CYS A N 1
ATOM 613 C CA . CYS A 1 88 ? 21.350 -4.117 -19.945 1.00 83.94 88 CYS A CA 1
ATOM 614 C C . CYS A 1 88 ? 22.446 -3.804 -20.970 1.00 83.94 88 CYS A C 1
ATOM 616 O O . CYS A 1 88 ? 22.359 -4.220 -22.120 1.00 83.94 88 CYS A O 1
ATOM 618 N N . ASN A 1 89 ? 23.521 -3.116 -20.576 1.00 80.88 89 ASN A N 1
ATOM 619 C CA . ASN A 1 89 ? 24.653 -2.884 -21.477 1.00 80.88 89 ASN A CA 1
ATOM 620 C C . ASN A 1 89 ? 25.464 -4.163 -21.763 1.00 80.88 89 ASN A C 1
ATOM 622 O O . ASN A 1 89 ? 26.169 -4.220 -22.774 1.00 80.88 89 ASN A O 1
ATOM 626 N N . VAL A 1 90 ? 25.377 -5.180 -20.898 1.00 81.50 90 VAL A N 1
ATOM 627 C CA . VAL A 1 90 ? 26.031 -6.483 -21.093 1.00 81.50 90 VAL A CA 1
ATOM 628 C C . VAL A 1 90 ? 25.195 -7.392 -21.998 1.00 81.50 90 VAL A C 1
ATOM 630 O O . VAL A 1 90 ? 25.763 -8.029 -22.887 1.00 81.50 90 VAL A O 1
ATOM 633 N N . ASP A 1 91 ? 23.870 -7.422 -21.818 1.00 73.06 91 ASP A N 1
ATOM 634 C CA . ASP A 1 91 ? 22.940 -8.162 -22.683 1.00 73.06 91 ASP A CA 1
ATOM 635 C C . ASP A 1 91 ? 21.625 -7.384 -22.924 1.00 73.06 91 ASP A C 1
ATOM 637 O O . ASP A 1 91 ? 20.608 -7.612 -22.266 1.00 73.06 91 ASP A O 1
ATOM 641 N N . PRO A 1 92 ? 21.598 -6.454 -23.895 1.00 65.62 92 PRO A N 1
ATOM 642 C CA . PRO A 1 92 ? 20.437 -5.586 -24.113 1.00 65.62 92 PRO A CA 1
ATOM 643 C C . PRO A 1 92 ? 19.225 -6.335 -24.677 1.00 65.62 92 PRO A C 1
ATOM 645 O O . PRO A 1 92 ? 18.100 -5.831 -24.638 1.00 65.62 92 PRO A O 1
ATOM 648 N N . GLY A 1 93 ? 19.447 -7.526 -25.243 1.00 67.31 93 GLY A N 1
ATOM 649 C CA . GLY A 1 93 ? 18.403 -8.346 -25.849 1.00 67.31 93 GLY A CA 1
ATOM 650 C C . GLY A 1 93 ? 17.546 -9.093 -24.830 1.00 67.31 93 GLY A C 1
ATOM 651 O O . GLY A 1 93 ? 16.450 -9.525 -25.186 1.00 67.31 93 GLY A O 1
ATOM 652 N N . SER A 1 94 ? 18.018 -9.239 -23.589 1.00 71.44 94 SER A N 1
ATOM 653 C CA . SER A 1 94 ? 17.314 -9.978 -22.539 1.00 71.44 94 SER A CA 1
ATOM 654 C C . SER A 1 94 ? 16.428 -9.106 -21.651 1.00 71.44 94 SER A C 1
ATOM 656 O O . SER A 1 94 ? 15.611 -9.657 -20.918 1.00 71.44 94 SER A O 1
ATOM 658 N N . LEU A 1 95 ? 16.576 -7.774 -21.693 1.00 83.00 95 LEU A N 1
ATOM 659 C CA . LEU A 1 95 ? 15.817 -6.877 -20.822 1.00 83.00 95 LEU A CA 1
ATOM 660 C C . LEU A 1 95 ? 14.380 -6.691 -21.335 1.00 83.00 95 LEU A C 1
ATOM 662 O O . LEU A 1 95 ? 14.125 -5.992 -22.328 1.00 83.00 95 LEU A O 1
ATOM 666 N N . ASP A 1 96 ? 13.452 -7.308 -20.613 1.00 89.31 96 ASP A N 1
ATOM 667 C CA . ASP A 1 9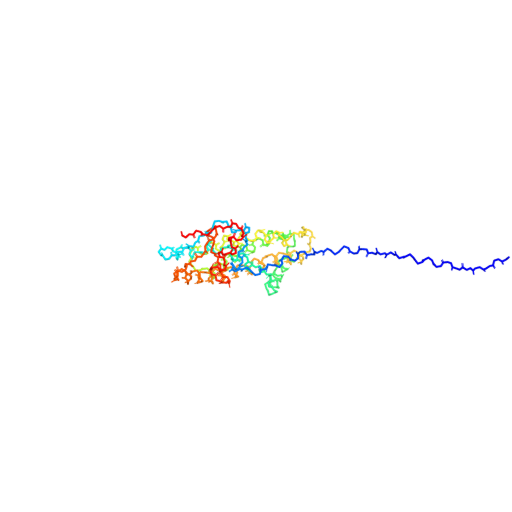6 ? 12.010 -7.125 -20.720 1.00 89.31 96 ASP A CA 1
ATOM 668 C C . ASP A 1 96 ? 11.531 -6.304 -19.520 1.00 89.31 96 ASP A C 1
ATOM 670 O O . ASP A 1 96 ? 11.739 -6.719 -18.387 1.00 89.31 96 ASP A O 1
ATOM 674 N N . CYS A 1 97 ? 10.921 -5.139 -19.759 1.00 90.75 97 CYS A N 1
ATOM 675 C CA . CYS A 1 97 ? 10.575 -4.197 -18.686 1.00 90.75 97 CYS A CA 1
ATOM 676 C C . CYS A 1 97 ? 9.692 -4.858 -17.618 1.00 90.75 97 CYS A C 1
ATOM 678 O O . CYS A 1 97 ? 10.034 -4.855 -16.439 1.00 90.75 97 CYS A O 1
ATOM 680 N N . GLU A 1 98 ? 8.583 -5.470 -18.039 1.00 92.31 98 GLU A N 1
ATOM 681 C CA . GLU A 1 98 ? 7.591 -6.029 -17.120 1.00 92.31 98 GLU A CA 1
ATOM 682 C C . GLU A 1 98 ? 8.131 -7.266 -16.393 1.00 92.31 98 GLU A C 1
ATOM 684 O O . GLU A 1 98 ? 7.988 -7.380 -15.173 1.00 92.31 98 GLU A O 1
ATOM 689 N N . GLY A 1 99 ? 8.804 -8.168 -17.113 1.00 90.25 99 GLY A N 1
ATOM 690 C CA . GLY A 1 99 ? 9.431 -9.353 -16.541 1.00 90.25 99 GLY A CA 1
ATOM 691 C C . GLY A 1 99 ? 10.545 -9.021 -15.549 1.00 90.25 99 GLY A C 1
ATOM 692 O O . GLY A 1 99 ? 10.571 -9.599 -14.460 1.00 90.25 99 GLY A O 1
ATOM 693 N N . SER A 1 100 ? 11.431 -8.081 -15.892 1.00 89.88 100 SER A N 1
ATOM 694 C CA . SER A 1 100 ? 12.511 -7.625 -15.010 1.00 89.88 100 SER A CA 1
ATOM 695 C C . SER A 1 100 ? 11.961 -6.923 -13.773 1.00 89.88 100 SER A C 1
ATOM 697 O O . SER A 1 100 ? 12.306 -7.327 -12.665 1.00 89.88 100 SER A O 1
ATOM 699 N N . CYS A 1 101 ? 11.038 -5.971 -13.942 1.00 93.62 101 CYS A N 1
ATOM 700 C CA . CYS A 1 101 ? 10.391 -5.276 -12.829 1.00 93.62 101 CYS A CA 1
ATOM 701 C C . CYS A 1 101 ? 9.724 -6.266 -11.875 1.00 93.62 101 CYS A C 1
ATOM 703 O O . CYS A 1 101 ? 9.985 -6.271 -10.675 1.00 93.62 101 CYS A O 1
ATOM 705 N N . THR A 1 102 ? 8.908 -7.174 -12.413 1.00 93.62 102 THR A N 1
ATOM 706 C CA . THR A 1 102 ? 8.157 -8.138 -11.606 1.00 93.62 102 THR A CA 1
ATOM 707 C C . THR A 1 102 ? 9.086 -9.095 -10.862 1.00 93.62 102 THR A C 1
ATOM 709 O O . THR A 1 102 ? 8.837 -9.421 -9.701 1.00 93.62 102 THR A O 1
ATOM 712 N N . ALA A 1 103 ? 10.154 -9.569 -11.509 1.00 90.88 103 ALA A N 1
ATOM 713 C CA . ALA A 1 103 ? 11.109 -10.478 -10.887 1.00 90.88 103 ALA A CA 1
ATOM 714 C C . ALA A 1 103 ? 11.879 -9.802 -9.743 1.00 90.88 103 ALA A C 1
ATOM 716 O O . ALA A 1 103 ? 11.920 -10.357 -8.640 1.00 90.88 103 ALA A O 1
ATOM 717 N N . SER A 1 104 ? 12.433 -8.611 -9.988 1.00 89.88 104 SER A N 1
ATOM 718 C CA . SER A 1 104 ? 13.175 -7.831 -8.990 1.00 89.88 104 SER A CA 1
ATOM 719 C C . SER A 1 104 ? 12.273 -7.411 -7.831 1.00 89.88 104 SER A C 1
ATOM 721 O O . SER A 1 104 ? 12.551 -7.754 -6.680 1.00 89.88 104 SER A O 1
ATOM 723 N N . CYS A 1 105 ? 11.103 -6.844 -8.135 1.00 91.88 105 CYS A N 1
ATOM 724 C CA . CYS A 1 105 ? 10.107 -6.452 -7.143 1.00 91.88 105 CYS A CA 1
ATOM 725 C C . CYS A 1 105 ? 9.700 -7.628 -6.242 1.00 91.88 105 CYS A C 1
ATOM 727 O O . CYS A 1 105 ? 9.733 -7.521 -5.018 1.00 91.88 105 CYS A O 1
ATOM 729 N N . LYS A 1 106 ? 9.393 -8.806 -6.808 1.00 92.06 106 LYS A N 1
ATOM 730 C CA . LYS A 1 106 ? 9.005 -9.987 -6.011 1.00 92.06 106 LYS A CA 1
ATOM 731 C C . LYS A 1 106 ? 10.151 -10.536 -5.158 1.00 92.06 106 LYS A C 1
ATOM 733 O O . LYS A 1 106 ? 9.884 -11.102 -4.091 1.00 92.06 106 LYS A O 1
ATOM 738 N N . ALA A 1 107 ? 11.400 -10.396 -5.601 1.00 88.62 107 ALA A N 1
ATOM 739 C CA . ALA A 1 107 ? 12.568 -10.738 -4.794 1.00 88.62 107 ALA A CA 1
ATOM 740 C C . ALA A 1 107 ? 12.719 -9.767 -3.610 1.00 88.62 107 ALA A C 1
ATOM 742 O O . ALA A 1 107 ? 12.860 -10.216 -2.466 1.00 88.62 107 ALA A O 1
ATOM 743 N N . ASN A 1 108 ? 12.578 -8.463 -3.864 1.00 87.62 108 ASN A N 1
ATOM 744 C CA . ASN A 1 108 ? 12.631 -7.420 -2.844 1.00 87.62 108 ASN A CA 1
ATOM 745 C C . ASN A 1 108 ? 11.464 -7.496 -1.853 1.00 87.62 108 ASN A C 1
ATOM 747 O O . ASN A 1 108 ? 11.694 -7.350 -0.655 1.00 87.62 108 ASN A O 1
ATOM 751 N N . CYS A 1 109 ? 10.256 -7.878 -2.285 1.00 87.94 109 CYS A N 1
ATOM 752 C CA . CYS A 1 109 ? 9.132 -8.179 -1.390 1.00 87.94 109 CYS A CA 1
ATOM 753 C C . CYS A 1 109 ? 9.531 -9.156 -0.289 1.00 87.94 109 CYS A C 1
ATOM 755 O O . CYS A 1 109 ? 9.229 -8.949 0.884 1.00 87.94 109 CYS A O 1
ATOM 757 N N . SER A 1 110 ? 10.195 -10.253 -0.666 1.00 84.75 110 SER A N 1
ATOM 758 C CA . SER A 1 110 ? 10.566 -11.272 0.306 1.00 84.75 110 SER A CA 1
ATOM 759 C C . SER A 1 110 ? 11.588 -10.698 1.282 1.00 84.75 110 SER A C 1
ATOM 761 O O . SER A 1 110 ? 11.382 -10.824 2.482 1.00 84.75 110 SER A O 1
ATOM 763 N N . ALA A 1 111 ? 12.616 -9.981 0.821 1.00 84.69 111 ALA A N 1
ATOM 764 C CA . ALA A 1 111 ? 13.612 -9.347 1.691 1.00 84.69 111 ALA A CA 1
ATOM 765 C C . ALA A 1 111 ? 13.017 -8.281 2.636 1.00 84.69 111 ALA A C 1
ATOM 767 O O . ALA A 1 111 ? 13.247 -8.351 3.845 1.00 84.69 111 ALA A O 1
ATOM 768 N N . ASN A 1 112 ? 12.200 -7.358 2.127 1.00 83.38 112 ASN A N 1
ATOM 769 C CA . ASN A 1 112 ? 11.587 -6.291 2.923 1.00 83.38 112 ASN A CA 1
ATOM 770 C C . ASN A 1 112 ? 10.592 -6.848 3.946 1.00 83.38 112 ASN A C 1
ATOM 772 O O . ASN A 1 112 ? 10.749 -6.643 5.151 1.00 83.38 112 ASN A O 1
ATOM 776 N N . CYS A 1 113 ? 9.655 -7.701 3.525 1.00 84.06 113 CYS A N 1
ATOM 777 C CA . CYS A 1 113 ? 8.747 -8.368 4.463 1.00 84.06 113 CYS A CA 1
ATOM 778 C C . CYS A 1 113 ? 9.504 -9.207 5.499 1.00 84.06 113 CYS A C 1
ATOM 780 O O . CYS A 1 113 ? 9.033 -9.397 6.620 1.00 84.06 113 CYS A O 1
ATOM 782 N N . SER A 1 114 ? 10.701 -9.691 5.157 1.00 83.56 114 SER A N 1
ATOM 783 C CA . SER A 1 114 ? 11.538 -10.421 6.097 1.00 83.56 114 SER A CA 1
ATOM 784 C C . SER A 1 114 ? 12.129 -9.577 7.211 1.00 83.56 114 SER A C 1
ATOM 786 O O . SER A 1 114 ? 12.297 -10.089 8.319 1.00 83.56 114 SER A O 1
ATOM 788 N N . ALA A 1 115 ? 12.509 -8.347 6.884 1.00 79.88 115 ALA A N 1
ATOM 789 C CA . ALA A 1 115 ? 13.126 -7.411 7.807 1.00 79.88 115 ALA A CA 1
ATOM 790 C C . ALA A 1 115 ? 12.079 -6.704 8.680 1.00 79.88 115 ALA A C 1
ATOM 792 O O . ALA A 1 115 ? 12.357 -6.404 9.840 1.00 79.88 115 ALA A O 1
ATOM 793 N N . HIS A 1 116 ? 10.877 -6.499 8.139 1.00 72.31 116 HIS A N 1
ATOM 794 C CA . HIS A 1 116 ? 9.871 -5.622 8.727 1.00 72.31 116 HIS A CA 1
ATOM 795 C C . HIS A 1 116 ? 8.693 -6.360 9.389 1.00 72.31 116 HIS A C 1
ATOM 797 O O . HIS A 1 116 ? 8.168 -5.893 10.400 1.00 72.31 116 HIS A O 1
ATOM 803 N N . ALA A 1 117 ? 8.293 -7.540 8.896 1.00 71.44 117 ALA A N 1
ATOM 804 C CA . ALA A 1 117 ? 7.169 -8.281 9.469 1.00 71.44 117 ALA A CA 1
ATOM 805 C C . ALA A 1 117 ? 7.617 -9.259 10.571 1.00 71.44 117 ALA A C 1
ATOM 807 O O . ALA A 1 117 ? 8.395 -10.191 10.344 1.00 71.44 117 ALA A O 1
ATOM 808 N N . ASN A 1 118 ? 7.072 -9.083 11.778 1.00 72.00 118 ASN A N 1
ATOM 809 C CA . ASN A 1 118 ? 7.337 -9.958 12.918 1.00 72.00 118 ASN A CA 1
ATOM 810 C C . ASN A 1 118 ? 6.321 -11.108 12.979 1.00 72.00 118 ASN A C 1
ATOM 812 O O . ASN A 1 118 ? 5.124 -10.893 13.142 1.00 72.00 118 ASN A O 1
ATOM 816 N N . GLY A 1 119 ? 6.816 -12.345 12.907 1.00 70.94 119 GLY A N 1
ATOM 817 C CA . GLY A 1 119 ? 5.993 -13.556 12.937 1.00 70.94 119 GLY A CA 1
ATOM 818 C C . GLY A 1 119 ? 5.681 -14.113 11.547 1.00 70.94 119 GLY A C 1
ATOM 819 O O . GLY A 1 119 ? 5.612 -13.396 10.552 1.00 70.94 119 GLY A O 1
ATOM 820 N N . SER A 1 120 ? 5.513 -15.435 11.468 1.00 68.12 120 SER A N 1
ATOM 821 C CA . SER A 1 120 ? 5.341 -16.143 10.193 1.00 68.12 120 SER A CA 1
ATOM 822 C C . SER A 1 120 ? 4.048 -15.778 9.456 1.00 68.12 120 SER A C 1
ATOM 824 O O . SER A 1 120 ? 4.053 -15.777 8.230 1.00 68.12 120 SER A O 1
ATOM 826 N N . GLY A 1 121 ? 2.972 -15.444 10.181 1.00 71.50 121 GLY A N 1
ATOM 827 C CA . GLY A 1 121 ? 1.700 -14.992 9.598 1.00 71.50 121 GLY A CA 1
ATOM 828 C C . GLY A 1 121 ? 1.826 -13.627 8.921 1.00 71.50 121 GLY A C 1
ATOM 829 O O . GLY A 1 121 ? 1.631 -13.524 7.715 1.00 71.50 121 GLY A O 1
ATOM 830 N N . ALA A 1 122 ? 2.281 -12.617 9.668 1.00 71.62 122 ALA A N 1
ATOM 831 C CA . ALA A 1 122 ? 2.479 -11.258 9.159 1.00 71.62 122 ALA A CA 1
ATOM 832 C C . ALA A 1 122 ? 3.443 -11.209 7.960 1.00 71.62 122 ALA A C 1
ATOM 834 O O . ALA A 1 122 ? 3.226 -10.468 7.005 1.00 71.62 122 ALA A O 1
ATOM 835 N N . ARG A 1 123 ? 4.494 -12.040 7.970 1.00 81.00 123 ARG A N 1
ATOM 836 C CA . ARG A 1 123 ? 5.434 -12.137 6.847 1.00 81.00 123 ARG A CA 1
ATOM 837 C C . ARG A 1 123 ? 4.790 -12.717 5.590 1.00 81.00 123 ARG A C 1
ATOM 839 O O . ARG A 1 123 ? 5.033 -12.204 4.504 1.00 81.00 123 ARG A O 1
ATOM 846 N N . ALA A 1 124 ? 3.980 -13.766 5.727 1.00 81.06 124 ALA A N 1
ATOM 847 C CA . ALA A 1 124 ? 3.291 -14.376 4.593 1.00 81.06 124 ALA A CA 1
ATOM 848 C C . ALA A 1 124 ? 2.256 -13.422 3.975 1.00 81.06 124 ALA A C 1
ATOM 850 O O . ALA A 1 124 ? 2.143 -13.349 2.753 1.00 81.06 124 ALA A O 1
ATOM 851 N N . GLU A 1 125 ? 1.542 -12.668 4.811 1.00 77.12 125 GLU A N 1
ATOM 852 C CA . GLU A 1 125 ? 0.578 -11.658 4.368 1.00 77.12 125 GLU A CA 1
ATOM 853 C C . GLU A 1 125 ? 1.267 -10.493 3.657 1.00 77.12 125 GLU A C 1
ATOM 855 O O . GLU A 1 125 ? 0.888 -10.160 2.535 1.00 77.12 125 GLU A O 1
ATOM 860 N N . CYS A 1 126 ? 2.336 -9.948 4.247 1.00 82.75 126 CYS A N 1
ATOM 861 C CA . CYS A 1 126 ? 3.155 -8.917 3.612 1.00 82.75 126 CYS A CA 1
ATOM 862 C C . CYS A 1 126 ? 3.667 -9.382 2.243 1.00 82.75 126 CYS A C 1
ATOM 864 O O . CYS A 1 126 ? 3.494 -8.681 1.247 1.00 82.75 126 CYS A O 1
ATOM 866 N N . GLU A 1 127 ? 4.235 -10.591 2.159 1.00 87.12 127 GLU A N 1
ATOM 867 C CA . GLU A 1 127 ? 4.738 -11.116 0.890 1.00 87.12 127 GLU A CA 1
ATOM 868 C C . GLU A 1 127 ? 3.630 -11.292 -0.147 1.00 87.12 127 GLU A C 1
ATOM 870 O O . GLU A 1 127 ? 3.846 -10.992 -1.319 1.00 87.12 127 GLU A O 1
ATOM 875 N N . SER A 1 128 ? 2.465 -11.801 0.257 1.00 84.31 128 SER A N 1
ATOM 876 C CA . SER A 1 128 ? 1.341 -12.014 -0.655 1.00 84.31 128 SER A CA 1
ATOM 877 C C . SER A 1 128 ? 0.836 -10.69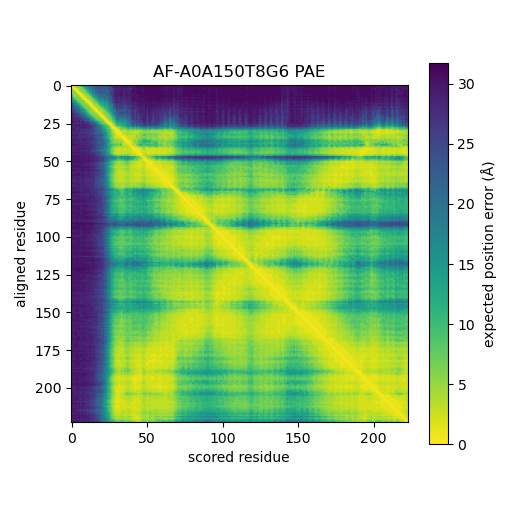2 -1.226 1.00 84.31 128 SER A C 1
ATOM 879 O O . SER A 1 128 ? 0.689 -10.574 -2.443 1.00 84.31 128 SER A O 1
ATOM 881 N N . SER A 1 129 ? 0.602 -9.700 -0.366 1.00 81.88 129 SER A N 1
ATOM 882 C CA . SER A 1 129 ? 0.135 -8.375 -0.779 1.00 81.88 129 SER A CA 1
ATOM 883 C C . SER A 1 129 ? 1.172 -7.671 -1.648 1.00 81.88 129 SER A C 1
ATOM 885 O O . SER A 1 129 ? 0.842 -7.181 -2.722 1.00 81.88 129 SER A O 1
ATOM 887 N N . CYS A 1 130 ? 2.444 -7.714 -1.252 1.00 87.31 130 CYS A N 1
ATOM 888 C CA . CYS A 1 130 ? 3.526 -7.117 -2.024 1.00 87.31 130 CYS A CA 1
ATOM 889 C C . CYS A 1 130 ? 3.659 -7.728 -3.423 1.00 87.31 130 CYS A C 1
ATOM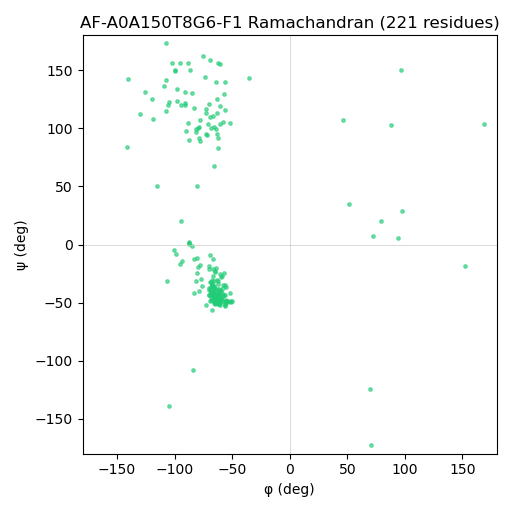 891 O O . CYS A 1 130 ? 3.701 -7.011 -4.421 1.00 87.31 130 CYS A O 1
ATOM 893 N N . LYS A 1 131 ? 3.665 -9.065 -3.521 1.00 90.12 131 LYS A N 1
ATOM 894 C CA . LYS A 1 131 ? 3.789 -9.765 -4.808 1.00 90.12 131 LYS A CA 1
ATOM 895 C C . LYS A 1 131 ? 2.615 -9.457 -5.738 1.00 90.12 131 LYS A C 1
ATOM 897 O O . LYS A 1 131 ? 2.829 -9.409 -6.946 1.00 90.12 131 LYS A O 1
ATOM 902 N N . ALA A 1 132 ? 1.415 -9.257 -5.189 1.00 85.75 132 ALA A N 1
ATOM 903 C CA . ALA A 1 132 ? 0.250 -8.830 -5.956 1.00 85.75 132 ALA A CA 1
ATOM 904 C C . ALA A 1 132 ? 0.394 -7.383 -6.461 1.00 85.75 132 ALA A C 1
ATOM 906 O O . ALA A 1 132 ? 0.068 -7.113 -7.616 1.00 85.75 132 ALA A O 1
ATOM 907 N N . SER A 1 133 ? 0.936 -6.477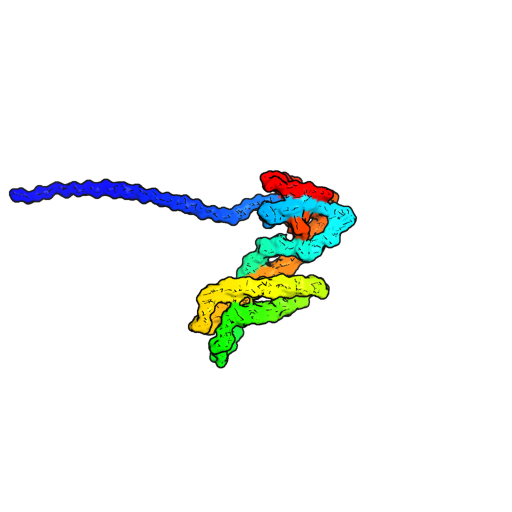 -5.640 1.00 88.31 133 SER A N 1
ATOM 908 C CA . SER A 1 133 ? 1.221 -5.095 -6.046 1.00 88.31 133 SER A CA 1
ATOM 909 C C . SER A 1 133 ? 2.297 -5.005 -7.127 1.00 88.31 133 SER A C 1
ATOM 911 O O . SER A 1 133 ? 2.154 -4.190 -8.033 1.00 88.31 133 SER A O 1
ATOM 913 N N . CYS A 1 134 ? 3.321 -5.869 -7.091 1.00 91.81 134 CYS A N 1
ATOM 914 C CA . CYS A 1 134 ? 4.351 -5.925 -8.135 1.00 91.81 134 CYS A CA 1
ATOM 915 C C . CYS A 1 134 ? 3.756 -6.099 -9.529 1.00 91.81 134 CYS A C 1
ATOM 917 O O . CYS A 1 134 ? 4.110 -5.353 -10.430 1.00 91.81 134 CYS A O 1
ATOM 919 N N . ASP A 1 135 ? 2.835 -7.050 -9.708 1.00 90.25 135 ASP A N 1
ATOM 920 C CA . ASP A 1 135 ? 2.250 -7.305 -11.028 1.00 90.25 135 ASP A CA 1
ATOM 921 C C . ASP A 1 135 ? 1.467 -6.082 -11.542 1.00 90.25 135 ASP A C 1
ATOM 923 O O . ASP A 1 135 ? 1.542 -5.751 -12.721 1.00 90.25 135 ASP A O 1
ATOM 927 N N . GLY A 1 136 ? 0.748 -5.376 -10.663 1.00 88.88 136 GLY A N 1
ATOM 928 C CA . GLY A 1 136 ? -0.022 -4.188 -11.038 1.00 88.88 136 GLY A CA 1
ATOM 929 C C . GLY A 1 136 ? 0.849 -2.969 -11.344 1.00 88.88 136 GLY A C 1
ATOM 930 O O . GLY A 1 136 ? 0.713 -2.363 -12.403 1.00 88.88 136 GLY A O 1
ATOM 931 N N . GLU A 1 137 ? 1.751 -2.613 -10.431 1.00 91.75 137 GLU A N 1
ATOM 932 C CA . GLU A 1 137 ? 2.591 -1.418 -10.568 1.00 91.75 137 GLU A CA 1
ATOM 933 C C . GLU A 1 137 ? 3.627 -1.577 -11.683 1.00 91.75 137 GLU A C 1
ATOM 935 O O . GLU A 1 137 ? 3.822 -0.650 -12.463 1.00 91.75 137 GLU A O 1
ATOM 940 N N . CYS A 1 138 ? 4.232 -2.760 -11.843 1.00 93.25 138 CYS A N 1
ATOM 941 C CA . CYS A 1 138 ? 5.145 -3.013 -12.958 1.00 93.25 138 CYS A CA 1
ATOM 942 C C . CYS A 1 138 ? 4.432 -2.961 -14.310 1.00 93.25 138 CYS A C 1
ATOM 944 O O . CYS A 1 138 ? 4.990 -2.435 -15.271 1.00 93.25 138 CYS A O 1
ATOM 946 N N . ASN A 1 139 ? 3.200 -3.471 -14.396 1.00 93.62 139 ASN A N 1
ATOM 947 C CA . ASN A 1 139 ? 2.418 -3.388 -15.625 1.00 93.62 139 ASN A CA 1
ATOM 948 C C . ASN A 1 139 ? 2.111 -1.930 -15.992 1.00 93.62 139 ASN A C 1
ATOM 950 O O . ASN A 1 139 ? 2.321 -1.535 -17.136 1.00 93.62 139 ASN A O 1
ATOM 954 N N . VAL A 1 140 ? 1.688 -1.124 -15.012 1.00 91.38 140 VAL A N 1
ATOM 955 C CA . VAL A 1 140 ? 1.398 0.303 -15.208 1.00 91.38 140 VAL A CA 1
ATOM 956 C C . VAL A 1 140 ? 2.659 1.083 -15.579 1.00 91.38 140 VAL A C 1
ATOM 958 O O . VAL A 1 140 ? 2.635 1.838 -16.547 1.00 91.38 140 VAL A O 1
ATOM 961 N N . SER A 1 141 ? 3.768 0.897 -14.861 1.00 92.88 141 SER A N 1
ATOM 962 C CA . SER A 1 141 ? 5.002 1.647 -15.126 1.00 92.88 141 SER A CA 1
ATOM 963 C C . SER A 1 141 ? 5.656 1.259 -16.452 1.00 92.88 141 SER A C 1
ATOM 965 O O . SER A 1 141 ? 6.235 2.106 -17.127 1.00 92.88 141 SER A O 1
ATOM 967 N N . CYS A 1 142 ? 5.529 -0.001 -16.875 1.00 93.06 142 CYS A N 1
ATOM 968 C CA . CYS A 1 142 ? 5.995 -0.452 -18.185 1.00 93.06 142 CYS A CA 1
ATOM 969 C C . CYS A 1 142 ? 4.972 -0.219 -19.313 1.00 93.06 142 CYS A C 1
ATOM 971 O O . CYS A 1 142 ? 5.274 -0.525 -20.475 1.00 93.06 142 CYS A O 1
ATOM 973 N N . GLU A 1 143 ? 3.781 0.323 -19.025 1.00 91.81 143 GLU A N 1
ATOM 974 C CA . GLU A 1 143 ? 2.760 0.593 -20.036 1.00 91.81 143 GLU A CA 1
ATOM 975 C C . GLU A 1 143 ? 3.288 1.624 -21.045 1.00 91.81 143 GLU A C 1
ATOM 977 O O . GLU A 1 143 ? 3.527 2.789 -20.738 1.00 91.81 143 GLU A O 1
ATOM 982 N N . GLY A 1 144 ? 3.485 1.187 -22.291 1.00 83.88 144 GLY A N 1
ATOM 983 C CA . GLY A 1 144 ? 4.038 2.037 -23.349 1.00 83.88 144 GLY A CA 1
ATOM 984 C C . GLY A 1 144 ? 5.551 1.930 -23.538 1.00 83.88 144 GLY A C 1
ATOM 985 O O . GLY A 1 144 ? 6.083 2.619 -24.409 1.00 83.88 144 GLY A O 1
ATOM 986 N N . THR A 1 145 ? 6.227 1.024 -22.828 1.00 89.62 145 THR A N 1
ATOM 987 C CA . THR A 1 145 ? 7.636 0.682 -23.060 1.00 89.62 145 THR A CA 1
ATOM 988 C C . THR A 1 145 ? 7.738 -0.475 -24.062 1.00 89.62 145 THR A C 1
ATOM 990 O O . THR A 1 145 ? 7.574 -1.639 -23.692 1.00 89.62 145 THR A O 1
ATOM 993 N N . PRO A 1 146 ? 7.987 -0.216 -25.364 1.00 85.56 146 PRO A N 1
ATOM 994 C CA . PRO A 1 146 ? 8.078 -1.287 -26.346 1.00 85.56 146 PRO A CA 1
ATOM 995 C C . PRO A 1 146 ? 9.341 -2.141 -26.141 1.00 85.56 146 PRO A C 1
ATOM 997 O O . PRO A 1 146 ? 10.360 -1.642 -25.659 1.00 85.56 146 PRO A O 1
ATOM 1000 N N . PRO A 1 147 ? 9.368 -3.387 -26.650 1.00 82.62 147 PRO A N 1
ATOM 1001 C CA . PRO A 1 147 ? 10.570 -4.228 -26.624 1.00 82.62 147 PRO A CA 1
ATOM 1002 C C . PRO A 1 147 ? 11.791 -3.590 -27.304 1.00 82.62 147 PRO A C 1
ATOM 1004 O O . PRO A 1 147 ? 12.928 -3.933 -26.992 1.00 82.62 147 PRO A O 1
ATOM 1007 N N . SER A 1 148 ? 11.561 -2.656 -28.232 1.00 84.81 148 SER A N 1
ATOM 1008 C CA . SER A 1 148 ? 12.592 -1.895 -28.943 1.00 84.81 148 SER A CA 1
ATOM 1009 C C . SER A 1 148 ? 13.040 -0.612 -28.233 1.00 84.81 148 SER A C 1
ATOM 1011 O O . SER A 1 148 ? 13.834 0.131 -28.807 1.00 84.81 148 SER A O 1
ATOM 1013 N N . ALA A 1 149 ? 12.496 -0.297 -27.053 1.00 87.38 149 ALA A N 1
ATOM 1014 C CA . ALA A 1 149 ? 12.930 0.849 -26.258 1.00 87.38 149 ALA A CA 1
ATOM 1015 C C . ALA A 1 149 ? 14.412 0.721 -25.867 1.00 87.38 149 ALA A C 1
ATOM 1017 O O . ALA A 1 149 ? 14.960 -0.386 -25.819 1.00 87.38 149 ALA A O 1
ATOM 1018 N N . SER A 1 150 ? 15.057 1.860 -25.600 1.00 89.69 150 SER A N 1
ATOM 1019 C CA . SER A 1 150 ? 16.428 1.876 -25.088 1.00 89.69 150 SER A CA 1
ATOM 1020 C C . SER A 1 150 ? 16.507 1.189 -23.723 1.00 89.69 150 SER A C 1
ATOM 1022 O O . SER A 1 150 ? 15.520 1.133 -22.991 1.00 89.69 150 SER A O 1
ATOM 1024 N N . CYS A 1 151 ? 17.699 0.695 -23.375 1.00 89.75 151 CYS A N 1
ATOM 1025 C CA . CYS A 1 151 ? 17.983 0.175 -22.036 1.00 89.75 151 CYS A CA 1
ATOM 1026 C C . CYS A 1 151 ? 17.577 1.171 -20.950 1.00 89.75 151 CYS A C 1
ATOM 1028 O O . CYS A 1 151 ? 16.834 0.807 -20.053 1.00 89.75 151 CYS A O 1
ATOM 1030 N N . GLU A 1 152 ? 17.991 2.431 -21.094 1.00 91.31 152 GLU A N 1
ATOM 1031 C CA . GLU A 1 152 ? 17.656 3.520 -20.171 1.00 91.31 152 GLU A CA 1
ATOM 1032 C C . GLU A 1 152 ? 16.143 3.645 -19.955 1.00 91.31 152 GLU A C 1
ATOM 1034 O O . GLU A 1 152 ? 15.688 3.587 -18.822 1.00 91.31 152 GLU A O 1
ATOM 1039 N N . ALA A 1 153 ? 15.345 3.683 -21.030 1.00 91.00 153 ALA A N 1
ATOM 1040 C CA . ALA A 1 153 ? 13.891 3.811 -20.916 1.00 91.00 153 ALA A CA 1
ATOM 1041 C C . ALA A 1 153 ? 13.231 2.586 -20.262 1.00 91.00 153 ALA A C 1
ATOM 1043 O O . ALA A 1 153 ? 12.275 2.721 -19.504 1.00 91.00 153 ALA A O 1
ATOM 1044 N N . LYS A 1 154 ? 13.730 1.377 -20.546 1.00 92.12 154 LYS A N 1
ATOM 1045 C CA . LYS A 1 154 ? 13.238 0.152 -19.899 1.00 92.12 154 LYS A CA 1
ATOM 1046 C C . LYS A 1 154 ? 13.610 0.103 -18.420 1.00 92.12 154 LYS A C 1
ATOM 1048 O O . LYS A 1 154 ? 12.788 -0.316 -17.613 1.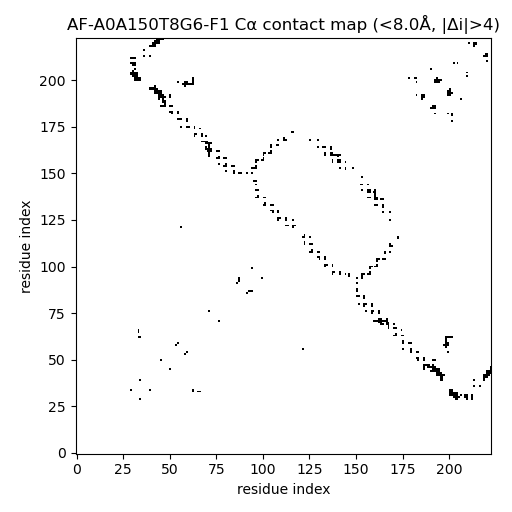00 92.12 154 LYS A O 1
ATOM 1053 N N . CYS A 1 155 ? 14.831 0.510 -18.085 1.00 93.31 155 CYS A N 1
ATOM 1054 C CA . CYS A 1 155 ? 15.319 0.554 -16.716 1.00 93.31 155 CYS A CA 1
ATOM 1055 C C . CYS A 1 155 ? 14.570 1.601 -15.897 1.00 93.31 155 CYS A C 1
ATOM 1057 O O . CYS A 1 155 ? 14.104 1.274 -14.817 1.00 93.31 155 CYS A O 1
ATOM 1059 N N . GLU A 1 156 ? 14.376 2.808 -16.428 1.00 93.25 156 GLU A N 1
ATOM 1060 C CA . GLU A 1 156 ? 13.605 3.866 -15.770 1.00 93.25 156 GLU A CA 1
ATOM 1061 C C . GLU A 1 156 ? 12.187 3.383 -15.430 1.00 93.25 156 GLU A C 1
ATOM 1063 O O . GLU A 1 156 ? 11.797 3.393 -14.265 1.00 93.25 156 GLU A O 1
ATOM 1068 N N . ALA A 1 157 ? 11.463 2.841 -16.414 1.00 92.38 157 ALA A N 1
ATOM 1069 C CA . ALA A 1 157 ? 10.108 2.323 -16.222 1.00 92.38 157 ALA A CA 1
ATOM 1070 C C . ALA A 1 157 ? 10.044 1.142 -15.233 1.00 92.38 157 ALA A C 1
ATOM 1072 O O . ALA A 1 157 ? 9.185 1.102 -14.350 1.00 92.38 157 ALA A O 1
ATOM 1073 N N . SER A 1 158 ? 10.964 0.181 -15.357 1.00 93.81 158 SER A N 1
ATOM 1074 C CA . SER A 1 158 ? 11.041 -0.972 -14.455 1.00 93.81 158 SER A CA 1
ATOM 1075 C C . SER A 1 158 ? 11.326 -0.533 -13.018 1.00 93.81 158 SER A C 1
ATOM 1077 O O . SER A 1 158 ? 10.639 -0.948 -12.088 1.00 93.81 158 SER A O 1
ATOM 1079 N N . CYS A 1 159 ? 12.323 0.330 -12.835 1.00 94.06 159 CYS A N 1
ATOM 1080 C CA . CYS A 1 159 ? 12.728 0.821 -11.526 1.00 94.06 159 CYS A CA 1
ATOM 1081 C C . CYS A 1 159 ? 11.662 1.717 -10.896 1.00 94.06 159 CYS A C 1
ATOM 1083 O O . CYS A 1 159 ? 11.472 1.667 -9.686 1.00 94.06 159 CYS A O 1
ATOM 1085 N N . GLU A 1 160 ? 10.933 2.510 -11.683 1.00 93.44 160 GLU A N 1
ATOM 1086 C CA . GLU A 1 160 ? 9.816 3.302 -11.171 1.00 93.44 160 GLU A CA 1
ATOM 1087 C C . GLU A 1 160 ? 8.706 2.406 -10.607 1.00 93.44 160 GLU A C 1
ATOM 1089 O O . GLU A 1 160 ? 8.247 2.638 -9.489 1.00 93.44 160 GLU A O 1
ATOM 1094 N N . GLY A 1 161 ? 8.311 1.351 -11.331 1.00 91.19 161 GLY A N 1
ATOM 1095 C CA . GLY A 1 161 ? 7.316 0.384 -10.851 1.00 91.19 161 GLY A CA 1
ATOM 1096 C C . GLY A 1 161 ? 7.754 -0.336 -9.579 1.00 91.19 161 GLY A C 1
ATOM 1097 O O . GLY A 1 161 ? 7.027 -0.346 -8.586 1.00 91.19 161 GLY A O 1
ATOM 1098 N N . GLU A 1 162 ? 8.967 -0.884 -9.578 1.00 92.12 162 GLU A N 1
ATOM 1099 C CA . GLU A 1 162 ? 9.527 -1.590 -8.426 1.00 92.12 162 GLU A CA 1
ATOM 1100 C C . GLU A 1 162 ? 9.639 -0.691 -7.186 1.00 92.12 162 GLU A C 1
ATOM 1102 O O . GLU A 1 162 ? 9.112 -1.027 -6.123 1.00 92.12 162 GLU A O 1
ATOM 1107 N N . CYS A 1 163 ? 10.261 0.480 -7.325 1.00 92.19 163 CYS A N 1
ATOM 1108 C CA . CYS A 1 163 ? 10.473 1.404 -6.214 1.00 92.19 163 CYS A CA 1
ATOM 1109 C C . CYS A 1 163 ? 9.166 1.997 -5.685 1.00 92.19 163 CYS A C 1
ATOM 1111 O O . CYS A 1 163 ? 9.072 2.365 -4.512 1.00 92.19 163 CYS A O 1
ATOM 1113 N N . LYS A 1 164 ? 8.136 2.098 -6.530 1.00 91.50 164 LYS A N 1
ATOM 1114 C CA . LYS A 1 164 ? 6.803 2.491 -6.085 1.00 91.50 164 LYS A CA 1
ATOM 1115 C C . LYS A 1 164 ? 6.171 1.408 -5.215 1.00 91.50 164 LYS A C 1
ATOM 1117 O O . LYS A 1 164 ? 5.546 1.735 -4.208 1.00 91.50 164 LYS A O 1
ATOM 1122 N N . VAL A 1 165 ? 6.348 0.131 -5.550 1.00 89.44 165 VAL A N 1
ATOM 1123 C CA . VAL A 1 165 ? 5.889 -0.964 -4.684 1.00 89.44 165 VAL A CA 1
ATOM 1124 C C . VAL A 1 165 ? 6.652 -0.951 -3.370 1.00 89.44 165 VAL A C 1
ATOM 1126 O O . VAL A 1 165 ? 6.012 -1.014 -2.326 1.00 89.44 165 VAL A O 1
ATOM 1129 N N . GLU A 1 166 ? 7.977 -0.798 -3.401 1.00 88.06 166 GLU A N 1
ATOM 1130 C CA . GLU A 1 166 ? 8.807 -0.749 -2.193 1.00 88.06 166 GLU A CA 1
ATOM 1131 C C . GLU A 1 166 ? 8.347 0.347 -1.220 1.00 88.06 166 GLU A C 1
ATOM 1133 O O . GLU A 1 166 ? 8.030 0.052 -0.067 1.00 88.06 166 GLU A O 1
ATOM 1138 N N . ALA A 1 167 ? 8.145 1.571 -1.717 1.00 87.12 167 ALA A N 1
ATOM 1139 C CA . ALA A 1 167 ? 7.613 2.674 -0.916 1.00 87.12 167 ALA A CA 1
ATOM 1140 C C . ALA A 1 167 ? 6.234 2.361 -0.299 1.00 87.12 167 ALA A C 1
ATOM 1142 O O . ALA A 1 167 ? 5.920 2.792 0.814 1.00 87.12 167 ALA A O 1
ATOM 1143 N N . ASN A 1 168 ? 5.394 1.604 -1.010 1.00 86.69 168 ASN A N 1
ATOM 1144 C CA . ASN A 1 168 ? 4.083 1.203 -0.509 1.00 86.69 168 ASN A CA 1
ATOM 1145 C C . ASN A 1 168 ? 4.151 0.058 0.510 1.00 86.69 168 ASN A C 1
ATOM 1147 O O . ASN A 1 168 ? 3.306 0.021 1.400 1.00 86.69 168 ASN A O 1
ATOM 1151 N N . ILE A 1 169 ? 5.138 -0.843 0.441 1.00 84.06 169 ILE A N 1
ATOM 1152 C CA . ILE A 1 169 ? 5.350 -1.877 1.470 1.00 84.06 169 ILE A CA 1
ATOM 1153 C C . ILE A 1 169 ? 5.721 -1.221 2.793 1.00 84.06 169 ILE A C 1
ATOM 1155 O O . ILE A 1 169 ? 5.097 -1.528 3.809 1.00 84.06 169 ILE A O 1
ATOM 1159 N N . ASP A 1 170 ? 6.712 -0.330 2.773 1.00 81.81 170 ASP A N 1
ATOM 1160 C CA . ASP A 1 170 ? 7.222 0.322 3.979 1.00 81.81 170 ASP A CA 1
ATOM 1161 C C . ASP A 1 170 ? 6.110 1.114 4.661 1.00 81.81 170 ASP A C 1
ATOM 1163 O O . ASP A 1 170 ? 5.821 0.914 5.843 1.00 81.81 170 ASP A O 1
ATOM 1167 N N . CYS A 1 171 ? 5.377 1.907 3.873 1.00 86.06 171 CYS A N 1
ATOM 1168 C CA . CYS A 1 171 ? 4.186 2.591 4.353 1.00 86.06 171 CYS A CA 1
ATOM 1169 C C . CYS A 1 171 ? 3.144 1.615 4.919 1.00 86.06 171 CYS A C 1
ATOM 1171 O O . CYS A 1 171 ? 2.563 1.878 5.970 1.00 86.06 171 CYS A O 1
ATOM 1173 N N . ASN A 1 172 ? 2.894 0.482 4.254 1.00 84.44 172 ASN A N 1
ATOM 1174 C CA . ASN A 1 172 ? 1.875 -0.468 4.691 1.00 84.44 172 ASN A CA 1
ATOM 1175 C C . ASN A 1 172 ? 2.251 -1.158 6.011 1.00 84.44 172 ASN A C 1
ATOM 1177 O O . ASN A 1 172 ? 1.374 -1.395 6.842 1.00 84.44 172 ASN A O 1
ATOM 1181 N N . VAL A 1 173 ? 3.534 -1.449 6.243 1.00 81.00 173 VAL A N 1
ATOM 1182 C CA . VAL A 1 173 ? 4.026 -1.983 7.525 1.00 81.00 173 VAL A CA 1
ATOM 1183 C C . VAL A 1 173 ? 3.816 -0.970 8.648 1.00 81.00 173 VAL A C 1
ATOM 1185 O O . VAL A 1 173 ? 3.276 -1.322 9.706 1.00 81.00 173 VAL A O 1
ATOM 1188 N N . ASP A 1 174 ? 4.228 0.276 8.423 1.00 84.19 174 ASP A N 1
ATOM 1189 C CA . ASP A 1 174 ? 4.116 1.340 9.419 1.00 84.19 174 ASP A CA 1
ATOM 1190 C C . ASP A 1 174 ? 2.647 1.644 9.724 1.00 84.19 174 ASP A C 1
ATOM 1192 O O . ASP A 1 174 ? 2.238 1.660 10.886 1.00 84.19 174 ASP A O 1
ATOM 1196 N N . CYS A 1 175 ? 1.825 1.765 8.681 1.00 88.38 175 CYS A N 1
ATOM 1197 C CA . CYS A 1 175 ? 0.388 1.956 8.799 1.00 88.38 175 CYS A CA 1
ATOM 1198 C C . CYS A 1 175 ? -0.286 0.809 9.563 1.00 88.38 175 CYS A C 1
ATOM 1200 O O . CYS A 1 175 ? -1.056 1.057 10.487 1.00 88.38 175 CYS A O 1
ATOM 1202 N N . THR A 1 176 ? 0.029 -0.448 9.237 1.00 86.69 176 THR A N 1
ATOM 1203 C CA . THR A 1 176 ? -0.534 -1.618 9.935 1.00 86.69 176 THR A CA 1
ATOM 1204 C C . THR A 1 176 ? -0.208 -1.566 11.426 1.00 86.69 176 THR A C 1
ATOM 1206 O O . THR A 1 176 ? -1.061 -1.854 12.265 1.00 86.69 176 THR A O 1
ATOM 1209 N N . SER A 1 177 ? 1.021 -1.177 11.769 1.00 85.88 177 SER A N 1
ATOM 1210 C CA . SER A 1 177 ? 1.469 -1.068 13.159 1.00 85.88 177 SER A CA 1
ATOM 1211 C C . SER A 1 177 ? 0.767 0.073 13.901 1.00 85.88 177 SER A C 1
ATOM 1213 O O . SER A 1 177 ? 0.329 -0.111 15.038 1.00 85.88 177 SER A O 1
ATOM 1215 N N . GLU A 1 178 ? 0.617 1.231 13.253 1.00 89.81 178 GLU A N 1
ATOM 1216 C CA . GLU A 1 178 ? -0.107 2.387 13.791 1.00 89.81 178 GLU A CA 1
ATOM 1217 C C . GLU A 1 178 ? -1.584 2.056 14.040 1.00 89.81 178 GLU A C 1
ATOM 1219 O O . GLU A 1 178 ? -2.088 2.245 15.151 1.00 89.81 178 GLU A O 1
ATOM 1224 N N . LEU A 1 179 ? -2.265 1.495 13.039 1.00 91.75 179 LEU A N 1
ATOM 1225 C CA . LEU A 1 179 ? -3.683 1.152 13.122 1.00 91.75 179 LEU A CA 1
ATOM 1226 C C . LEU A 1 179 ? -3.952 0.027 14.112 1.00 91.75 179 LEU A C 1
ATOM 1228 O O . LEU A 1 179 ? -4.973 0.063 14.796 1.00 91.75 179 LEU A O 1
ATOM 1232 N N . LYS A 1 180 ? -3.025 -0.925 14.263 1.00 91.31 180 LYS A N 1
ATOM 1233 C CA . LYS A 1 180 ? -3.116 -1.930 15.322 1.00 91.31 180 LYS A CA 1
ATOM 1234 C C . LYS A 1 180 ? -3.140 -1.283 16.703 1.00 91.31 180 LYS A C 1
ATOM 1236 O O . LYS A 1 180 ? -4.040 -1.570 17.488 1.00 91.31 180 LYS A O 1
ATOM 1241 N N . GLY A 1 181 ? -2.210 -0.368 16.973 1.00 90.62 181 GLY A N 1
ATOM 1242 C CA . GLY A 1 181 ? -2.183 0.373 18.234 1.00 90.62 181 GLY A CA 1
ATOM 1243 C C . GLY A 1 181 ? -3.440 1.223 18.444 1.00 90.62 181 GLY A C 1
ATOM 1244 O O . GLY A 1 181 ? -4.013 1.218 19.533 1.00 90.62 181 GLY A O 1
ATOM 1245 N N . GLY A 1 182 ? -3.910 1.912 17.399 1.00 91.12 182 GLY A N 1
ATOM 1246 C CA . GLY A 1 182 ? -5.152 2.689 17.438 1.00 91.12 182 GLY A CA 1
ATOM 1247 C C . GLY A 1 182 ? -6.383 1.828 17.740 1.00 91.12 182 GLY A C 1
ATOM 1248 O O . GLY A 1 182 ? -7.175 2.168 18.620 1.00 91.12 182 GLY A O 1
ATOM 1249 N N . CYS A 1 183 ? -6.497 0.678 17.075 1.00 93.94 183 CYS A N 1
ATOM 1250 C CA . CYS A 1 183 ? -7.568 -0.294 17.267 1.00 93.94 183 CYS A CA 1
ATOM 1251 C C . CYS A 1 183 ? -7.582 -0.852 18.695 1.00 93.94 183 CYS A C 1
ATOM 1253 O O . CYS A 1 183 ? -8.622 -0.827 19.351 1.00 93.94 183 CYS A O 1
ATOM 1255 N N . GLU A 1 184 ? -6.430 -1.281 19.222 1.00 92.88 184 GLU A N 1
ATOM 1256 C CA . GLU A 1 184 ? -6.309 -1.793 20.596 1.00 92.88 184 GLU A CA 1
ATOM 1257 C C . GLU A 1 184 ? -6.699 -0.727 21.638 1.00 92.88 184 GLU A C 1
ATOM 1259 O O . GLU A 1 184 ? -7.407 -1.013 22.613 1.00 92.88 184 GLU A O 1
ATOM 1264 N N . VAL A 1 185 ? -6.310 0.533 21.404 1.00 91.44 185 VAL A N 1
ATOM 1265 C CA . VAL A 1 185 ? -6.715 1.666 22.247 1.00 91.44 185 VAL A CA 1
ATOM 1266 C C . VAL A 1 185 ? -8.224 1.892 22.179 1.00 91.44 185 VAL A C 1
ATOM 1268 O O . VAL A 1 185 ? -8.851 1.989 23.234 1.00 91.44 185 VAL A O 1
ATOM 1271 N N . GLN A 1 186 ? -8.830 1.930 20.987 1.00 91.12 186 GLN A N 1
ATOM 1272 C CA . GLN A 1 186 ? -10.282 2.096 20.842 1.00 91.12 186 GLN A CA 1
ATOM 1273 C C . GLN A 1 186 ? -11.058 0.946 21.496 1.00 91.12 186 GLN A C 1
ATOM 1275 O O . GLN A 1 186 ? -12.002 1.193 22.247 1.00 91.12 186 GLN A O 1
ATOM 1280 N N . CYS A 1 187 ? -10.614 -0.298 21.311 1.00 92.69 187 CYS A N 1
ATOM 1281 C CA . CYS A 1 187 ? -11.194 -1.482 21.948 1.00 92.69 187 CYS A CA 1
ATOM 1282 C C . CYS A 1 187 ? -11.137 -1.447 23.485 1.00 92.69 187 CYS A C 1
ATOM 1284 O O . CYS A 1 187 ? -11.966 -2.081 24.143 1.00 92.69 187 CYS A O 1
ATOM 1286 N N . SER A 1 188 ? -10.180 -0.712 24.060 1.00 90.75 188 SER A N 1
ATOM 1287 C CA . SER A 1 188 ? -10.052 -0.510 25.508 1.00 90.75 188 SER A CA 1
ATOM 1288 C C . SER A 1 188 ? -11.001 0.563 26.060 1.00 90.75 188 SER A C 1
ATOM 1290 O O . SER A 1 188 ? -11.150 0.695 27.279 1.00 90.75 188 SER A O 1
ATOM 1292 N N . THR A 1 189 ? -11.643 1.345 25.190 1.00 88.81 189 THR A N 1
ATOM 1293 C CA . THR A 1 189 ? -12.647 2.346 25.573 1.00 88.81 189 THR A CA 1
ATOM 1294 C C . THR A 1 189 ? -14.053 1.730 25.622 1.00 88.81 189 THR A C 1
ATOM 1296 O O . THR A 1 189 ? -14.316 0.731 24.951 1.00 88.81 189 THR A O 1
ATOM 1299 N N . PRO A 1 190 ? -14.997 2.310 26.389 1.00 87.25 190 PRO A N 1
ATOM 1300 C CA . PRO A 1 190 ? -16.392 1.861 26.377 1.00 87.25 190 PRO A CA 1
ATOM 1301 C C . PRO A 1 190 ? -17.088 2.059 25.020 1.00 87.25 190 PRO A C 1
ATOM 1303 O O . PRO A 1 190 ? -18.094 1.400 24.769 1.00 87.25 190 PRO A O 1
ATOM 1306 N N . ASP A 1 191 ? -16.561 2.941 24.167 1.00 87.56 191 ASP A N 1
ATOM 1307 C CA . ASP A 1 191 ? -17.118 3.237 22.845 1.00 87.56 191 ASP A CA 1
ATOM 1308 C C . ASP A 1 191 ? -16.744 2.175 21.799 1.00 87.56 191 ASP A C 1
ATOM 1310 O O . ASP A 1 191 ? -17.440 2.048 20.794 1.00 87.56 191 ASP A O 1
ATOM 1314 N N . GLY A 1 192 ? -15.702 1.374 22.057 1.00 91.81 192 GLY A N 1
ATOM 1315 C CA . GLY A 1 192 ? -15.247 0.310 21.165 1.00 91.81 192 GLY A CA 1
ATOM 1316 C C . GLY A 1 192 ? -14.581 0.812 19.882 1.00 91.81 192 GLY A C 1
ATOM 1317 O O . GLY A 1 192 ? -14.331 2.004 19.714 1.00 91.81 192 GLY A O 1
ATOM 1318 N N . ALA A 1 193 ? -14.286 -0.122 18.979 1.00 94.75 193 ALA A N 1
ATOM 1319 C CA . ALA A 1 193 ? -13.725 0.158 17.659 1.00 94.75 193 ALA A CA 1
ATOM 1320 C C . ALA A 1 193 ? -14.771 -0.060 16.559 1.00 94.75 193 ALA A C 1
ATOM 1322 O O . ALA A 1 193 ? -15.573 -0.996 16.628 1.00 94.75 193 ALA A O 1
ATOM 1323 N N . LEU A 1 194 ? -14.758 0.802 15.540 1.00 94.25 194 LEU A N 1
ATOM 1324 C CA . LEU A 1 194 ? -15.658 0.723 14.391 1.00 94.25 194 LEU A CA 1
ATOM 1325 C C . LEU A 1 194 ? -15.033 -0.112 13.270 1.00 94.25 194 LEU A C 1
ATOM 1327 O O . LEU A 1 194 ? -13.902 0.139 12.852 1.00 94.25 194 LEU A O 1
ATOM 1331 N N . PHE A 1 195 ? -15.807 -1.054 12.739 1.00 93.81 195 PHE A N 1
ATOM 1332 C CA . PHE A 1 195 ? -15.430 -1.867 11.590 1.00 93.81 195 PHE A CA 1
ATOM 1333 C C . PHE A 1 195 ? -16.503 -1.777 10.513 1.00 93.81 195 PHE A C 1
ATOM 1335 O O . PHE A 1 195 ? -17.676 -1.978 10.801 1.00 93.81 195 PHE A O 1
ATOM 1342 N N . CYS A 1 196 ? -16.115 -1.530 9.265 1.00 93.56 196 CYS A N 1
ATOM 1343 C CA . CYS A 1 196 ? -17.006 -1.538 8.109 1.00 93.56 196 CYS A CA 1
ATOM 1344 C C . CYS A 1 196 ? -16.544 -2.596 7.099 1.00 93.56 196 CYS A C 1
ATOM 1346 O O . CYS A 1 196 ? -15.391 -2.596 6.682 1.00 93.56 196 CYS A O 1
ATOM 1348 N N . ASN A 1 197 ? -17.425 -3.525 6.711 1.00 91.44 197 ASN A N 1
ATOM 1349 C CA . ASN A 1 197 ? -17.099 -4.724 5.921 1.00 91.44 197 ASN A CA 1
ATOM 1350 C C . ASN A 1 197 ? -15.925 -5.529 6.512 1.00 91.44 197 ASN A C 1
ATOM 1352 O O . ASN A 1 197 ? -15.103 -6.087 5.786 1.00 91.44 197 ASN A O 1
ATOM 1356 N N . GLY A 1 198 ? -15.826 -5.551 7.844 1.00 89.25 198 GLY A N 1
ATOM 1357 C CA . GLY A 1 198 ? -14.720 -6.181 8.561 1.00 89.25 198 GLY A CA 1
ATOM 1358 C C . GLY A 1 198 ? -13.388 -5.428 8.478 1.00 89.25 198 GLY A C 1
ATOM 1359 O O . GLY A 1 198 ? -12.392 -5.965 8.940 1.00 89.25 198 GLY A O 1
ATOM 1360 N N . GLN A 1 199 ? -13.337 -4.221 7.908 1.00 92.38 199 GLN A N 1
ATOM 1361 C CA . GLN A 1 199 ? -12.153 -3.358 7.927 1.00 92.38 199 GLN A CA 1
ATOM 1362 C C . GLN A 1 199 ? -12.277 -2.324 9.044 1.00 92.38 199 GLN A C 1
ATOM 1364 O O . GLN A 1 199 ? -13.331 -1.712 9.199 1.00 92.38 199 GLN A O 1
ATOM 1369 N N . TYR A 1 200 ? -11.215 -2.133 9.816 1.00 93.69 200 TYR A N 1
ATOM 1370 C CA . TYR A 1 200 ? -11.133 -1.112 10.853 1.00 93.69 200 TYR A CA 1
ATOM 1371 C C . TYR A 1 200 ? -11.218 0.286 10.236 1.00 93.69 200 TYR A C 1
ATOM 1373 O O . TYR A 1 200 ? -10.634 0.552 9.184 1.00 93.69 200 TYR A O 1
ATOM 1381 N N . VAL A 1 201 ? -11.942 1.175 10.909 1.00 92.94 201 VAL A N 1
ATOM 1382 C CA . VAL A 1 201 ? -12.104 2.571 10.507 1.00 92.94 201 VAL A CA 1
ATOM 1383 C C . VAL A 1 201 ? -11.311 3.450 11.463 1.00 92.94 201 VAL A C 1
ATOM 1385 O O . VAL A 1 201 ? -11.662 3.556 12.640 1.00 92.94 201 VAL A O 1
ATOM 1388 N N . ASP A 1 202 ? -10.273 4.118 10.959 1.00 91.88 202 ASP A N 1
ATOM 1389 C CA . ASP A 1 202 ? -9.535 5.089 11.764 1.00 91.88 202 ASP A CA 1
ATOM 1390 C C . ASP A 1 202 ? -10.268 6.433 11.797 1.00 91.88 202 ASP A C 1
ATOM 1392 O O . ASP A 1 202 ? -10.250 7.227 10.853 1.00 91.88 202 ASP A O 1
ATOM 1396 N N . ILE A 1 203 ? -10.986 6.660 12.890 1.00 90.69 203 ILE A N 1
ATOM 1397 C CA . ILE A 1 203 ? -11.874 7.808 13.060 1.00 90.69 203 ILE A CA 1
ATOM 1398 C C . ILE A 1 203 ? -11.035 9.078 13.261 1.00 90.69 203 ILE A C 1
ATOM 1400 O O . ILE A 1 203 ? -10.349 9.231 14.268 1.00 90.69 203 ILE A O 1
ATOM 1404 N N . ALA A 1 204 ? -11.141 10.024 12.324 1.00 87.88 204 ALA A N 1
ATOM 1405 C CA . ALA A 1 204 ? -10.464 11.322 12.407 1.00 87.88 204 ALA A CA 1
ATOM 1406 C C . ALA A 1 204 ? -11.186 12.341 13.312 1.00 87.88 204 ALA A C 1
ATOM 1408 O O . ALA A 1 204 ? -10.565 13.289 13.795 1.00 87.88 204 ALA A O 1
ATOM 1409 N N . GLY A 1 205 ? -12.501 12.184 13.500 1.00 85.94 205 GLY A N 1
ATOM 1410 C CA . GLY A 1 205 ? -13.322 12.998 14.401 1.00 85.94 205 GLY A CA 1
ATOM 1411 C C . GLY A 1 205 ? -13.686 12.251 15.684 1.00 85.94 205 GLY A C 1
ATOM 1412 O O . GLY A 1 205 ? -12.882 11.536 16.274 1.00 85.94 205 GLY A O 1
ATOM 1413 N N . THR A 1 206 ? -14.930 12.400 16.120 1.00 90.56 206 THR A N 1
ATOM 1414 C CA . THR A 1 206 ? -15.523 11.573 17.176 1.00 90.56 206 THR A CA 1
ATOM 1415 C C . THR A 1 206 ? -16.315 10.407 16.583 1.00 90.56 206 THR A C 1
ATOM 1417 O O . THR A 1 206 ? -16.827 10.484 15.463 1.00 90.56 206 THR A O 1
ATOM 1420 N N . MET A 1 207 ? -16.480 9.333 17.363 1.00 90.19 207 MET A N 1
ATOM 1421 C CA . MET A 1 207 ? -17.341 8.200 16.997 1.00 90.19 207 MET A CA 1
ATOM 1422 C C . MET A 1 207 ? -18.750 8.668 16.608 1.00 90.19 207 MET A C 1
ATOM 1424 O O . MET A 1 207 ? -19.309 8.217 15.613 1.00 90.19 207 MET A O 1
ATOM 1428 N N . GLU A 1 208 ? -19.318 9.623 17.345 1.00 92.31 208 GLU A N 1
ATOM 1429 C CA . GLU A 1 208 ? -20.655 10.152 17.072 1.00 92.31 208 GLU A CA 1
ATOM 1430 C C . GLU A 1 208 ? -20.725 10.918 15.741 1.00 92.31 208 GLU A C 1
ATOM 1432 O O . GLU A 1 208 ? -21.663 10.725 14.967 1.00 92.31 208 GLU A O 1
ATOM 1437 N N . GLU A 1 209 ? -19.719 11.737 15.421 1.00 92.50 209 GLU A N 1
ATOM 1438 C CA . GLU A 1 209 ? -19.636 12.420 14.124 1.00 92.50 209 GLU A CA 1
ATOM 1439 C C . GLU A 1 209 ? -19.498 11.425 12.969 1.00 92.50 209 GLU A C 1
ATOM 1441 O O . GLU A 1 209 ? -20.181 11.575 11.954 1.00 92.50 209 GLU A O 1
ATOM 1446 N N . CYS A 1 210 ? -18.665 10.393 13.133 1.00 92.81 210 CYS A N 1
ATOM 1447 C CA . CYS A 1 210 ? -18.492 9.345 12.131 1.00 92.81 210 CYS A CA 1
ATOM 1448 C C . CYS A 1 210 ? -19.794 8.566 11.895 1.00 92.81 210 CYS A C 1
ATOM 1450 O O . CYS A 1 210 ? -20.241 8.437 10.754 1.00 92.81 210 CYS A O 1
ATOM 1452 N N . LYS A 1 211 ? -20.487 8.149 12.961 1.00 92.06 211 LYS A N 1
ATOM 1453 C CA . LYS A 1 211 ? -21.800 7.491 12.862 1.00 92.06 211 LYS A CA 1
ATOM 1454 C C . LYS A 1 211 ? -22.839 8.369 12.178 1.00 92.06 211 LYS A C 1
ATOM 1456 O O . LYS A 1 211 ? -23.549 7.905 11.292 1.00 92.06 211 LYS A O 1
ATOM 1461 N N . ASN A 1 212 ? -22.926 9.641 12.563 1.00 92.31 212 ASN A N 1
ATOM 1462 C CA . ASN A 1 212 ? -23.869 10.572 11.951 1.00 92.31 212 ASN A CA 1
ATOM 1463 C C . ASN A 1 212 ? -23.581 10.751 10.460 1.00 92.31 212 ASN A C 1
ATOM 1465 O O . ASN A 1 212 ? -24.510 10.755 9.653 1.00 92.31 212 ASN A O 1
ATOM 1469 N N . TRP A 1 213 ? -22.306 10.848 10.080 1.00 91.94 213 TRP A N 1
ATOM 1470 C CA . TRP A 1 213 ? -21.914 10.892 8.679 1.00 91.94 213 TRP A CA 1
ATOM 1471 C C . TRP A 1 213 ? -22.322 9.614 7.936 1.00 91.94 213 TRP A C 1
ATOM 1473 O O . TRP A 1 213 ? -22.986 9.733 6.908 1.00 91.94 213 TRP A O 1
ATOM 1483 N N . LEU A 1 214 ? -22.046 8.419 8.471 1.00 91.81 214 LEU A N 1
ATOM 1484 C CA . LEU A 1 214 ? -22.471 7.139 7.879 1.00 91.81 214 LEU A CA 1
ATOM 1485 C C . LEU A 1 214 ? -23.990 7.073 7.668 1.00 91.81 214 LEU A C 1
ATOM 1487 O O . LEU A 1 214 ? -24.452 6.735 6.577 1.00 91.81 214 LEU A O 1
ATOM 1491 N N . LEU A 1 215 ? -24.771 7.527 8.650 1.00 91.38 215 LEU A N 1
ATOM 1492 C CA . LEU A 1 215 ? -26.228 7.607 8.534 1.00 91.38 215 LEU A CA 1
ATOM 1493 C C . LEU A 1 215 ? -26.673 8.542 7.401 1.00 91.38 215 LEU A C 1
ATOM 1495 O O . LEU A 1 215 ? -27.617 8.222 6.679 1.00 91.38 215 LEU A O 1
ATOM 1499 N N . THR A 1 216 ? -25.984 9.671 7.179 1.00 90.56 216 THR A N 1
ATOM 1500 C CA . THR A 1 216 ? -26.283 10.543 6.023 1.00 90.56 216 THR A CA 1
ATOM 1501 C C . THR A 1 216 ? -26.007 9.876 4.677 1.00 90.56 216 THR A C 1
ATOM 1503 O O . THR A 1 216 ? -26.603 10.264 3.674 1.00 90.56 216 THR A O 1
ATOM 1506 N N . GLN A 1 217 ? -25.12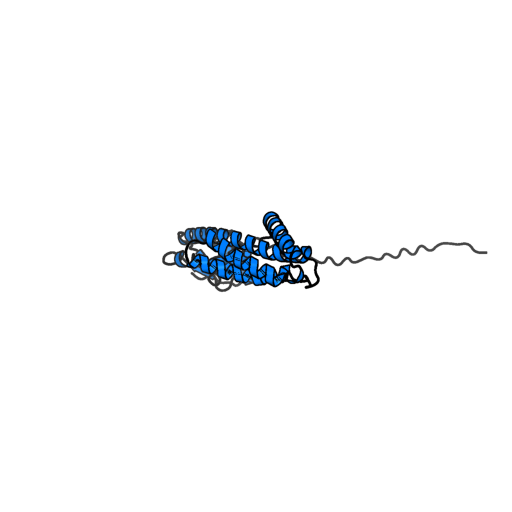7 8.872 4.655 1.00 89.94 217 GLN A N 1
ATOM 1507 C CA . GLN A 1 217 ? -24.825 8.061 3.477 1.00 89.94 217 GLN A CA 1
ATOM 1508 C C . GLN A 1 217 ? -25.768 6.851 3.336 1.00 89.94 217 GLN A C 1
ATOM 1510 O O . GLN A 1 217 ? -25.656 6.099 2.372 1.00 89.94 217 GLN A O 1
ATOM 1515 N N . GLY A 1 218 ? -26.725 6.677 4.257 1.00 89.56 218 GLY A N 1
ATOM 1516 C CA . GLY A 1 218 ? -27.659 5.550 4.265 1.00 89.56 218 GLY A CA 1
ATOM 1517 C C . GLY A 1 218 ? -27.070 4.257 4.833 1.00 89.56 218 GLY A C 1
ATOM 1518 O O . GLY A 1 218 ? -27.597 3.184 4.548 1.00 89.56 218 GLY A O 1
ATOM 1519 N N . ILE A 1 219 ? -25.989 4.357 5.609 1.00 91.25 219 ILE A N 1
ATOM 1520 C CA . ILE A 1 219 ? -25.300 3.226 6.229 1.00 91.25 219 ILE A CA 1
ATOM 1521 C C . ILE A 1 219 ? -25.641 3.206 7.714 1.00 91.25 219 ILE A C 1
ATOM 1523 O O . ILE A 1 219 ? -25.414 4.187 8.424 1.00 91.25 219 ILE A O 1
ATOM 1527 N N . ASP A 1 220 ? -26.200 2.090 8.171 1.00 89.19 220 ASP A N 1
ATOM 1528 C CA . ASP A 1 220 ? -26.494 1.870 9.584 1.00 89.19 220 ASP A CA 1
ATOM 1529 C C . ASP A 1 220 ? -25.268 1.286 10.301 1.00 89.19 220 ASP A C 1
ATOM 1531 O O . ASP A 1 220 ? -24.444 0.606 9.682 1.00 89.19 220 ASP A O 1
ATOM 1535 N N . VAL A 1 221 ? -25.134 1.589 11.593 1.00 90.75 221 VAL A N 1
ATOM 1536 C CA . VAL A 1 221 ? -24.001 1.149 12.414 1.00 90.75 221 VAL A CA 1
ATOM 1537 C C . VAL A 1 221 ? -24.534 0.290 13.548 1.00 90.75 221 VAL A C 1
ATOM 1539 O O . VAL A 1 221 ? -25.134 0.801 14.498 1.00 90.75 221 VAL A O 1
ATOM 1542 N N . GLU A 1 222 ? -24.284 -1.009 13.442 1.00 88.75 222 GLU A N 1
ATOM 1543 C CA . GLU A 1 222 ? -24.668 -2.008 14.432 1.00 88.75 222 GLU A CA 1
ATOM 1544 C C . GLU A 1 222 ? -23.755 -1.946 15.673 1.00 88.75 222 GLU A C 1
ATOM 1546 O O . GLU A 1 222 ? -22.674 -1.351 15.648 1.00 88.75 222 GLU A O 1
ATOM 1551 N N . PHE A 1 223 ? -24.211 -2.540 16.776 1.00 81.69 223 PHE A N 1
ATOM 1552 C CA . PHE A 1 223 ? -23.486 -2.665 18.047 1.00 81.69 223 PHE A CA 1
ATOM 1553 C C . PHE A 1 223 ? -23.282 -4.139 18.407 1.00 81.69 223 PHE A C 1
ATOM 1555 O O . PHE A 1 223 ? -24.190 -4.945 18.097 1.00 81.69 223 PHE A O 1
#

pLDDT: mean 81.79, std 14.5, range [38.88, 94.75]